Protein AF-A0A3D9YP55-F1 (afdb_monomer_lite)

InterPro domains:
  IPR003690 Transcription termination factor, mitochondrial/chloroplastic [PF02536] (53-186)
  IPR003690 Transcription termination factor, mitochondrial/chloroplastic [PTHR13068] (27-127)
  IPR003690 Transcription termination factor, mitochondrial/chloroplastic [SM00733] (72-102)
  IPR003690 Transcription termination factor, mitochondrial/chloroplastic [SM00733] (105-135)
  IPR003690 Transcription termination factor, mitochondrial/chloroplastic [SM00733] (138-168)
  IPR003690 Transcription termination factor, mitochondrial/chloroplastic [SM00733] (171-201)
  IPR038538 MTERF superfamily, mitochondrial/chloroplastic [G3DSA:1.25.70.10] (20-209)

Sequence (246 aa):
MSLVHVALPRAPSHRSIVFTADEAERRLSHLRALGFSREDADKVFEAIDLPTPEKIDARISDLRAAGFTDPVKMITSSPAILGYAIDNIRGKISDLRAAGFTDPVKMITSSPAILGLSIDNIRGKISDLRAAGFTDPVKMITSLPAILGYAIDNIRGKISDLRAAGFTDPVKMITSSPVILGYSRERLALCCRIVAGLEDRSDAQLARLTGLPRSLLEALAAQSPCCWRDVLALRKNLRTAQRIGL

Foldseek 3Di:
DDDPPPPQQDDAPDDDPDDDPVQLVVLLVLLVVVPADNVLSSQLVNVDVRDHSVLVVVLVVLLVVLPQPCVSLQCSVPVCSSVDDSVLVSVLQVLLVVLVQPGVNVQCSVPVCSSVDDSVLVSVLQVLLVVLVAPCVNVLCSVPVCSSVDDSVLVSVLQVLCVVLPADGVNVLCSVPVCSSVDDPVLLNLLSLLLSQEPAHDSVSSSVSSPDDPVLSVVSNVVSDHHVVVSVVSVVVVVVVVVVVD

pLDDT: mean 89.83, std 13.2, range [32.56, 98.62]

Organism: NCBI:txid569860

Radius of gyration: 23.93 Å; chains: 1; bounding box: 66×32×58 Å

Secondary structure (DSSP, 8-state):
-----PPPS---TT--S-S-HHHHHHHHHHHHHTT--HHHHHHHHHHS-PPPHHHHHHHHHHHHHTT-S-HHHHHHH-GGGGGS-HHHHHHHHHHHHHTT-S-HHHHHHH-GGGGGS-HHHHHHHHHHHHHTT-S-HHHHHHH-GGGGGS-HHHHHHHHHHHHHTT-S-HHHHHHH-GGGGGS-HHHHHHHHHHHHT-TT--HHHHHHHHTS-HHHHHHHHHH--SSHHHHHHHHHHHHHHHHTT-

Structure (mmCIF, N/CA/C/O backbone):
data_AF-A0A3D9YP55-F1
#
_entry.id   AF-A0A3D9YP55-F1
#
loop_
_atom_site.group_PDB
_atom_site.id
_atom_site.type_symbol
_atom_site.label_atom_id
_atom_site.label_alt_id
_atom_site.label_comp_id
_atom_site.label_asym_id
_atom_site.label_entity_id
_atom_site.label_seq_id
_atom_site.pdbx_PDB_ins_code
_atom_site.Cartn_x
_atom_site.Cartn_y
_atom_site.Cartn_z
_atom_site.occupancy
_atom_site.B_iso_or_equiv
_atom_site.auth_seq_id
_atom_site.auth_comp_id
_atom_site.auth_asym_id
_atom_site.auth_atom_id
_atom_site.pdbx_PDB_model_num
ATOM 1 N N . MET A 1 1 ? 45.670 13.665 -19.819 1.00 33.19 1 MET A N 1
ATOM 2 C CA . MET A 1 1 ? 44.246 13.911 -19.516 1.00 33.19 1 MET A CA 1
ATOM 3 C C . MET A 1 1 ? 43.866 13.021 -18.348 1.00 33.19 1 MET A C 1
ATOM 5 O O . MET A 1 1 ? 43.897 11.809 -18.510 1.00 33.19 1 MET A O 1
ATOM 9 N N . SER A 1 2 ? 43.649 13.595 -17.163 1.00 32.62 2 SER A N 1
ATOM 10 C CA . SER A 1 2 ? 43.367 12.819 -15.948 1.00 32.62 2 SER A CA 1
ATOM 11 C C . SER A 1 2 ? 41.997 12.158 -16.036 1.00 32.62 2 SER A C 1
ATOM 13 O O . SER A 1 2 ? 40.987 12.848 -16.152 1.00 32.62 2 SER A O 1
ATOM 15 N N . LEU A 1 3 ? 41.974 10.827 -15.954 1.00 32.56 3 LEU A N 1
ATOM 16 C CA . LEU A 1 3 ? 40.774 10.052 -15.658 1.00 32.56 3 LEU A CA 1
ATOM 17 C C . LEU A 1 3 ? 40.308 10.453 -14.257 1.00 32.56 3 LEU A C 1
ATOM 19 O O . LEU A 1 3 ? 40.927 10.095 -13.256 1.00 32.56 3 LEU A O 1
ATOM 23 N N . VAL A 1 4 ? 39.246 11.252 -14.182 1.00 35.03 4 VAL A N 1
ATOM 24 C CA . VAL A 1 4 ? 38.551 11.504 -12.921 1.00 35.03 4 VAL A CA 1
ATOM 25 C C . VAL A 1 4 ? 37.828 10.206 -12.577 1.00 35.03 4 VAL A C 1
ATOM 27 O O . VAL A 1 4 ? 36.731 9.956 -13.067 1.00 35.03 4 VAL A O 1
ATOM 30 N N . HIS A 1 5 ? 38.454 9.345 -11.772 1.00 42.09 5 HIS A N 1
ATOM 31 C CA . HIS A 1 5 ? 37.748 8.241 -11.129 1.00 42.09 5 HIS A CA 1
ATOM 32 C C . HIS A 1 5 ? 36.760 8.838 -10.125 1.00 42.09 5 HIS A C 1
ATOM 34 O O . HIS A 1 5 ? 37.079 9.075 -8.960 1.00 42.09 5 HIS A O 1
ATOM 40 N N . VAL A 1 6 ? 35.550 9.128 -10.599 1.00 47.25 6 VAL A N 1
ATOM 41 C CA . VAL A 1 6 ? 34.404 9.348 -9.726 1.00 47.25 6 VAL A CA 1
ATOM 42 C C . VAL A 1 6 ? 34.148 8.017 -9.030 1.00 47.25 6 VAL A C 1
ATOM 44 O O . VAL A 1 6 ? 33.923 6.996 -9.676 1.00 47.25 6 VAL A O 1
ATOM 47 N N . ALA A 1 7 ? 34.271 8.005 -7.704 1.00 52.91 7 ALA A N 1
ATOM 48 C CA . ALA A 1 7 ? 33.981 6.821 -6.914 1.00 52.91 7 ALA A CA 1
ATOM 49 C C . ALA A 1 7 ? 32.512 6.431 -7.133 1.00 52.91 7 ALA A C 1
ATOM 51 O O . ALA A 1 7 ? 31.613 7.214 -6.809 1.00 52.91 7 ALA A O 1
ATOM 52 N N . LEU A 1 8 ? 32.283 5.238 -7.693 1.00 58.91 8 LEU A N 1
ATOM 53 C CA . LEU A 1 8 ? 30.949 4.654 -7.799 1.00 58.91 8 LEU A CA 1
ATOM 54 C C . LEU A 1 8 ? 30.289 4.635 -6.407 1.00 58.91 8 LEU A C 1
ATOM 56 O O . LEU A 1 8 ? 30.988 4.391 -5.412 1.00 58.91 8 LEU A O 1
ATOM 60 N N . PRO A 1 9 ? 28.963 4.852 -6.313 1.00 59.34 9 PRO A N 1
ATOM 61 C CA . PRO A 1 9 ? 28.230 4.575 -5.084 1.00 59.34 9 PRO A CA 1
ATOM 62 C C . PRO A 1 9 ? 28.506 3.128 -4.645 1.00 59.34 9 PRO A C 1
ATOM 64 O O . PRO A 1 9 ? 28.868 2.270 -5.461 1.00 59.34 9 PRO A O 1
ATOM 67 N N . ARG A 1 10 ? 28.450 2.894 -3.328 1.00 57.59 10 ARG A N 1
ATOM 68 C CA . ARG A 1 10 ? 28.884 1.652 -2.662 1.00 57.59 10 ARG A CA 1
ATOM 69 C C . ARG A 1 10 ? 28.416 0.406 -3.428 1.00 57.59 10 ARG A C 1
ATOM 71 O O . ARG A 1 10 ? 27.347 0.401 -4.024 1.00 57.59 10 ARG A O 1
ATOM 78 N N . ALA A 1 11 ? 29.215 -0.664 -3.417 1.00 54.50 11 ALA A N 1
ATOM 79 C CA . ALA A 1 11 ? 28.873 -1.890 -4.140 1.00 54.50 11 ALA A CA 1
ATOM 80 C C . ALA A 1 11 ? 27.484 -2.429 -3.697 1.00 54.50 11 ALA A C 1
ATOM 82 O O . ALA A 1 11 ? 27.324 -2.723 -2.511 1.00 54.50 11 ALA A O 1
ATOM 83 N N . PRO A 1 12 ? 26.496 -2.557 -4.610 1.00 52.69 12 PRO A N 1
ATOM 84 C CA . PRO A 1 12 ? 25.163 -3.053 -4.286 1.00 52.69 12 PRO A CA 1
ATOM 85 C C . PRO A 1 12 ? 25.180 -4.499 -3.783 1.00 52.69 12 PRO A C 1
ATOM 87 O O . PRO A 1 12 ? 25.976 -5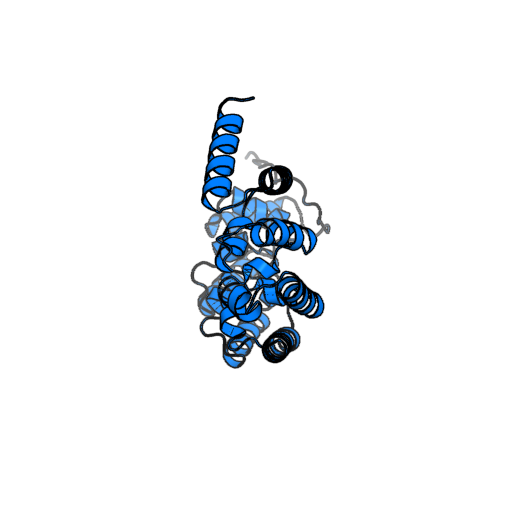.319 -4.244 1.00 52.69 12 PRO A O 1
ATOM 90 N N . SER A 1 13 ? 24.227 -4.837 -2.911 1.00 52.72 13 SER A N 1
ATOM 91 C CA . SER A 1 13 ? 24.020 -6.185 -2.357 1.00 52.72 13 SER A CA 1
ATOM 92 C C . SER A 1 13 ? 23.570 -7.234 -3.384 1.00 52.72 13 SER A C 1
ATOM 94 O O . SER A 1 13 ? 23.571 -8.422 -3.073 1.00 52.72 13 SER A O 1
ATOM 96 N N . HIS A 1 14 ? 23.179 -6.812 -4.591 1.00 56.12 14 HIS A N 1
ATOM 97 C CA . HIS A 1 14 ? 22.581 -7.663 -5.625 1.00 56.12 14 HIS A CA 1
ATOM 98 C C . HIS A 1 14 ? 23.467 -7.918 -6.849 1.00 56.12 14 HIS A C 1
ATOM 100 O O . HIS A 1 14 ? 22.986 -8.551 -7.784 1.00 56.12 14 HIS A O 1
ATOM 106 N N . ARG A 1 15 ? 24.728 -7.451 -6.874 1.00 55.28 15 ARG A N 1
ATOM 107 C CA . ARG A 1 15 ? 25.576 -7.533 -8.078 1.00 55.28 15 ARG A CA 1
ATOM 108 C C . ARG A 1 15 ? 25.700 -8.968 -8.593 1.00 55.28 15 ARG A C 1
ATOM 110 O O . ARG A 1 15 ? 26.516 -9.749 -8.105 1.00 55.28 15 ARG A O 1
ATOM 117 N N . SER A 1 16 ? 24.974 -9.254 -9.667 1.00 51.91 16 SER A N 1
ATOM 118 C CA . SER A 1 16 ? 25.467 -10.158 -10.688 1.00 51.91 16 SER A CA 1
ATOM 119 C C . SER A 1 16 ? 26.517 -9.378 -11.488 1.00 51.91 16 SER A C 1
ATOM 121 O O . SER A 1 16 ? 26.377 -8.183 -11.745 1.00 51.91 16 SER A O 1
ATOM 123 N N . ILE A 1 17 ? 27.639 -10.007 -11.803 1.00 50.25 17 ILE A N 1
ATOM 124 C CA . ILE A 1 17 ? 28.814 -9.377 -12.419 1.00 50.25 17 ILE A CA 1
ATOM 125 C C . ILE A 1 17 ? 28.498 -9.079 -13.901 1.00 50.25 17 ILE A C 1
ATOM 127 O O . ILE A 1 17 ? 28.899 -9.845 -14.769 1.00 50.25 17 ILE A O 1
ATOM 131 N N . VAL A 1 18 ? 27.714 -8.037 -14.218 1.00 57.28 18 VAL A N 1
ATOM 132 C CA . VAL A 1 18 ? 27.196 -7.857 -15.597 1.00 57.28 18 VAL A CA 1
ATOM 133 C C . VAL A 1 18 ? 27.935 -6.785 -16.415 1.00 57.28 18 VAL A C 1
ATOM 135 O O . VAL A 1 18 ? 27.931 -6.873 -17.640 1.00 57.28 18 VAL A O 1
ATOM 138 N N . PHE A 1 19 ? 28.609 -5.792 -15.816 1.00 66.50 19 PHE A N 1
ATOM 139 C CA . PHE A 1 19 ? 29.314 -4.751 -16.593 1.00 66.50 19 PHE A CA 1
ATOM 140 C C . PHE A 1 19 ? 30.451 -4.037 -15.836 1.00 66.50 19 PHE A C 1
ATOM 142 O O . PHE A 1 19 ? 30.564 -4.131 -14.614 1.00 66.50 19 PHE A O 1
ATOM 149 N N . THR A 1 20 ? 31.327 -3.352 -16.587 1.00 81.06 20 THR A N 1
ATOM 150 C CA . THR A 1 20 ? 32.526 -2.652 -16.087 1.00 81.06 20 THR A CA 1
ATOM 151 C C . THR A 1 20 ? 32.181 -1.389 -15.289 1.00 81.06 20 THR A C 1
ATOM 153 O O . THR A 1 20 ? 31.072 -0.862 -15.379 1.00 81.06 20 THR A O 1
ATOM 156 N N . ALA A 1 21 ? 33.147 -0.867 -14.522 1.00 80.62 21 ALA A N 1
ATOM 157 C CA . ALA A 1 21 ? 32.983 0.386 -13.779 1.00 80.62 21 ALA A CA 1
ATOM 158 C C . ALA A 1 21 ? 32.654 1.580 -14.697 1.00 80.62 21 ALA A C 1
ATOM 160 O O . ALA A 1 21 ? 31.812 2.403 -14.347 1.00 80.62 21 ALA A O 1
ATOM 161 N N . ASP A 1 22 ? 33.253 1.627 -15.889 1.00 84.12 22 ASP A N 1
ATOM 162 C CA . ASP A 1 22 ? 32.992 2.680 -16.876 1.00 84.12 22 ASP A CA 1
ATOM 163 C C . ASP A 1 22 ? 31.553 2.620 -17.410 1.00 84.12 22 ASP A C 1
ATOM 165 O O . ASP A 1 22 ? 30.886 3.647 -17.537 1.00 84.12 22 ASP A O 1
ATOM 169 N N . GLU A 1 23 ? 31.031 1.416 -17.668 1.00 85.50 23 GLU A N 1
ATOM 170 C CA . GLU A 1 23 ? 29.641 1.238 -18.106 1.00 85.50 23 GLU A CA 1
ATOM 171 C C . GLU A 1 23 ? 28.646 1.568 -16.982 1.00 85.50 23 GLU A C 1
ATOM 173 O O . GLU A 1 23 ? 27.573 2.122 -17.236 1.00 85.50 23 GLU A O 1
ATOM 178 N N . ALA A 1 24 ? 29.011 1.293 -15.726 1.00 85.19 24 ALA A N 1
ATOM 179 C CA . ALA A 1 24 ? 28.226 1.699 -14.567 1.00 85.19 24 ALA A CA 1
ATOM 180 C C . ALA A 1 24 ? 28.124 3.224 -14.454 1.00 85.19 24 ALA A C 1
ATOM 182 O O . ALA A 1 24 ? 27.019 3.756 -14.315 1.00 85.19 24 ALA A O 1
ATOM 183 N N . GLU A 1 25 ? 29.251 3.929 -14.577 1.00 87.56 25 GLU A N 1
ATOM 184 C CA . GLU A 1 25 ? 29.271 5.393 -14.530 1.00 87.56 25 GLU A CA 1
ATOM 185 C C . GLU A 1 25 ? 28.513 6.001 -15.714 1.00 87.56 25 GLU A C 1
ATOM 187 O O . GLU A 1 25 ? 27.777 6.973 -15.535 1.00 87.56 25 GLU A O 1
ATOM 192 N N . ARG A 1 26 ? 28.607 5.398 -16.908 1.00 91.31 26 ARG A N 1
ATOM 193 C CA . ARG A 1 26 ? 27.825 5.819 -18.077 1.00 91.31 26 ARG A CA 1
ATOM 194 C C . ARG A 1 26 ? 26.321 5.763 -17.799 1.00 91.31 26 ARG A C 1
ATOM 196 O O . ARG A 1 26 ? 25.620 6.736 -18.074 1.00 91.31 26 ARG A O 1
ATOM 203 N N . ARG A 1 27 ? 25.811 4.658 -17.241 1.00 92.56 27 ARG A N 1
ATOM 204 C CA . ARG A 1 27 ? 24.376 4.497 -16.921 1.00 92.56 27 ARG A CA 1
ATOM 205 C C . ARG A 1 27 ? 23.917 5.444 -15.810 1.00 92.56 27 ARG A C 1
ATOM 207 O O . ARG A 1 27 ? 22.850 6.041 -15.926 1.00 92.56 27 ARG A O 1
ATOM 214 N N . LEU A 1 28 ? 24.731 5.634 -14.772 1.00 91.94 28 LEU A N 1
ATOM 215 C CA . LEU A 1 28 ? 24.463 6.595 -13.694 1.00 91.94 28 LEU A CA 1
ATOM 216 C C . LEU A 1 28 ? 24.431 8.041 -14.201 1.00 91.94 28 LEU A C 1
ATOM 218 O O . LEU A 1 28 ? 23.514 8.798 -13.880 1.00 91.94 28 LEU A O 1
ATOM 222 N N . SER A 1 29 ? 25.411 8.421 -15.020 1.00 93.12 29 SER A N 1
ATOM 223 C CA . SER A 1 29 ? 25.469 9.739 -15.656 1.00 93.12 29 SER A CA 1
ATOM 224 C C . SER A 1 29 ? 24.263 9.982 -16.562 1.00 93.12 29 SER A C 1
ATOM 226 O O . SER A 1 29 ? 23.714 11.083 -16.567 1.00 93.12 29 SER A O 1
ATOM 228 N N . HIS A 1 30 ? 23.793 8.945 -17.260 1.00 96.38 30 HIS A N 1
ATOM 229 C CA . HIS A 1 30 ? 22.579 9.018 -18.070 1.00 96.38 30 HIS A CA 1
ATOM 230 C C . HIS A 1 30 ? 21.326 9.294 -17.232 1.00 96.38 30 HIS A C 1
ATOM 232 O O . HIS A 1 30 ? 20.558 10.195 -17.559 1.00 96.38 30 HIS A O 1
ATOM 238 N N . LEU A 1 31 ? 21.143 8.600 -16.100 1.00 95.88 31 LEU A N 1
ATOM 239 C CA . LEU A 1 31 ? 20.045 8.909 -15.173 1.00 95.88 31 LEU A CA 1
ATOM 240 C C . LEU A 1 31 ? 20.098 10.370 -14.706 1.00 95.88 31 LEU A C 1
ATOM 242 O O . LEU A 1 31 ? 19.084 11.063 -14.716 1.00 95.88 31 LEU A O 1
ATOM 246 N N . ARG A 1 32 ? 21.280 10.881 -14.354 1.00 95.62 32 ARG A N 1
ATOM 247 C CA . ARG A 1 32 ? 21.435 12.287 -13.945 1.00 95.62 32 ARG A CA 1
ATOM 248 C C . ARG A 1 32 ? 21.043 13.254 -15.070 1.00 95.62 32 ARG A C 1
ATOM 250 O O . ARG A 1 32 ? 20.342 14.229 -14.812 1.00 95.62 32 ARG A O 1
ATOM 257 N N . ALA A 1 33 ? 21.415 12.957 -16.317 1.00 96.44 33 ALA A N 1
ATOM 258 C CA . ALA A 1 33 ? 21.019 13.746 -17.488 1.00 96.44 33 ALA A CA 1
ATOM 259 C C . ALA A 1 33 ? 19.497 13.734 -17.739 1.00 96.44 33 ALA A C 1
ATOM 261 O O . ALA A 1 33 ? 18.944 14.714 -18.234 1.00 96.44 33 ALA A O 1
ATOM 262 N N . LEU A 1 34 ? 18.808 12.660 -17.343 1.00 95.62 34 LEU A N 1
ATOM 263 C CA . LEU A 1 34 ? 17.348 12.535 -17.401 1.00 95.62 34 LEU A CA 1
ATOM 264 C C . LEU A 1 34 ? 16.612 13.272 -16.267 1.00 95.62 34 LEU A C 1
ATOM 266 O O . LEU A 1 34 ? 15.380 13.257 -16.232 1.00 95.62 34 LEU A O 1
ATOM 270 N N . GLY A 1 35 ? 17.344 13.927 -15.358 1.00 94.88 35 GLY A N 1
ATOM 271 C CA . GLY A 1 35 ? 16.788 14.746 -14.280 1.00 94.88 35 GLY A CA 1
ATOM 272 C C . GLY A 1 35 ? 16.697 14.052 -12.921 1.00 94.88 35 GLY A C 1
ATOM 273 O O . GLY A 1 35 ? 16.095 14.606 -12.003 1.00 94.88 35 GLY A O 1
ATOM 274 N N . PHE A 1 36 ? 17.289 12.865 -12.758 1.00 96.06 36 PHE A N 1
ATOM 275 C CA . PHE A 1 36 ? 17.433 12.252 -11.437 1.00 96.06 36 PHE A CA 1
ATOM 276 C C . PHE A 1 36 ? 18.455 13.043 -10.614 1.00 96.06 36 PHE A C 1
ATOM 278 O O . PHE A 1 36 ? 19.541 13.373 -11.103 1.00 96.06 36 PHE A O 1
ATOM 285 N N . SER A 1 37 ? 18.145 13.315 -9.343 1.00 95.62 37 SER A N 1
ATOM 286 C CA . SER A 1 37 ? 19.160 13.827 -8.420 1.00 95.62 37 SER A CA 1
ATOM 287 C C . SER A 1 37 ? 20.279 12.792 -8.251 1.00 95.62 37 SER A C 1
ATOM 289 O O . SER A 1 37 ? 20.083 11.603 -8.511 1.00 95.62 37 SER A O 1
ATOM 291 N N . ARG A 1 38 ? 21.465 13.218 -7.798 1.00 91.56 38 ARG A N 1
ATOM 292 C CA . ARG A 1 38 ? 22.567 12.279 -7.533 1.00 91.56 38 ARG A CA 1
ATOM 293 C C . ARG A 1 38 ? 22.135 11.177 -6.563 1.00 91.56 38 ARG A C 1
ATOM 295 O O . ARG A 1 38 ? 22.370 10.011 -6.841 1.00 91.56 38 ARG A O 1
ATOM 302 N N . GLU A 1 39 ? 21.462 11.558 -5.480 1.00 93.44 39 GLU A N 1
ATOM 303 C CA . GLU A 1 39 ? 20.960 10.623 -4.473 1.00 93.44 39 GLU A CA 1
ATOM 304 C C . GLU A 1 39 ? 19.931 9.648 -5.062 1.00 93.44 39 GLU A C 1
ATOM 306 O O . GLU A 1 39 ? 19.983 8.455 -4.783 1.00 93.44 39 GLU A O 1
ATOM 311 N N . ASP A 1 40 ? 19.016 10.130 -5.903 1.00 94.94 40 ASP A N 1
ATOM 312 C CA . ASP A 1 40 ? 18.004 9.270 -6.517 1.00 94.94 40 ASP A CA 1
ATOM 313 C C . ASP A 1 40 ? 18.610 8.313 -7.544 1.00 94.94 40 ASP A C 1
ATOM 315 O O . ASP A 1 40 ? 18.263 7.136 -7.551 1.00 94.94 40 ASP A O 1
ATOM 319 N N . ALA A 1 41 ? 19.542 8.779 -8.378 1.00 94.25 41 ALA A N 1
ATOM 320 C CA . ALA A 1 41 ? 20.252 7.918 -9.321 1.00 94.25 41 ALA A CA 1
ATOM 321 C C . ALA A 1 41 ? 21.033 6.813 -8.590 1.00 94.25 41 ALA A C 1
ATOM 323 O O . ALA A 1 41 ? 20.963 5.651 -8.992 1.00 94.25 41 ALA A O 1
ATOM 324 N N . ASP A 1 42 ? 21.713 7.165 -7.494 1.00 91.06 42 ASP A N 1
ATOM 325 C CA . ASP A 1 42 ? 22.450 6.213 -6.664 1.00 91.06 42 ASP A CA 1
ATOM 326 C C . ASP A 1 42 ? 21.479 5.192 -6.023 1.00 91.06 42 ASP A C 1
ATOM 328 O O . ASP A 1 42 ? 21.724 3.990 -6.104 1.00 91.06 42 ASP A O 1
ATOM 332 N N . LYS A 1 43 ? 20.312 5.625 -5.511 1.00 92.00 43 LYS A N 1
ATOM 333 C CA . LYS A 1 43 ? 19.254 4.719 -5.006 1.00 92.00 43 LYS A CA 1
ATOM 334 C C . LYS A 1 43 ? 18.743 3.740 -6.067 1.00 92.00 43 LYS A C 1
ATOM 336 O O . LYS A 1 43 ? 18.567 2.560 -5.770 1.00 92.00 43 LYS A O 1
ATOM 341 N N . VAL A 1 44 ? 18.470 4.206 -7.292 1.00 93.38 44 VAL A N 1
ATOM 342 C CA . VAL A 1 44 ? 18.004 3.331 -8.388 1.00 93.38 44 VAL A CA 1
ATOM 343 C C . VAL A 1 44 ? 19.092 2.313 -8.741 1.00 93.38 44 VAL A C 1
ATOM 345 O O . VAL A 1 44 ? 18.790 1.131 -8.898 1.00 93.38 44 VAL A O 1
ATOM 348 N N . PHE A 1 45 ? 20.348 2.757 -8.828 1.00 90.00 45 PHE A N 1
ATOM 349 C CA . PHE A 1 45 ? 21.499 1.904 -9.129 1.00 90.00 45 PHE A CA 1
ATOM 350 C C . PHE A 1 45 ? 21.775 0.852 -8.050 1.00 90.00 45 PHE A C 1
ATOM 352 O O . PHE A 1 45 ? 22.160 -0.268 -8.369 1.00 90.00 45 PHE A O 1
ATOM 359 N N . GLU A 1 46 ? 21.571 1.183 -6.776 1.00 89.00 46 GLU A N 1
ATOM 360 C CA . GLU A 1 46 ? 21.720 0.222 -5.680 1.00 89.00 46 GLU A CA 1
ATOM 361 C C . GLU A 1 46 ? 20.594 -0.826 -5.659 1.00 89.00 46 GLU A C 1
ATOM 363 O O . GLU A 1 46 ? 20.805 -1.956 -5.212 1.00 89.00 46 GLU A O 1
ATOM 368 N N . ALA A 1 47 ? 19.404 -0.471 -6.150 1.00 90.06 47 ALA A N 1
ATOM 369 C CA . ALA A 1 47 ? 18.224 -1.328 -6.101 1.00 90.06 47 ALA A CA 1
ATOM 370 C C . ALA A 1 47 ? 18.154 -2.377 -7.223 1.00 90.06 47 ALA A C 1
ATOM 372 O O . ALA A 1 47 ? 17.549 -3.431 -7.019 1.00 90.06 47 ALA A O 1
ATOM 373 N N . ILE A 1 48 ? 18.705 -2.091 -8.408 1.00 88.88 48 ILE A N 1
ATOM 374 C CA . ILE A 1 48 ? 18.625 -2.976 -9.581 1.00 88.88 48 ILE A CA 1
ATOM 375 C C . ILE A 1 48 ? 19.896 -2.926 -10.433 1.00 88.88 48 ILE A C 1
ATOM 377 O O . ILE A 1 48 ? 20.604 -1.922 -10.467 1.00 88.88 48 ILE A O 1
ATOM 381 N N . ASP A 1 49 ? 20.109 -3.964 -11.243 1.00 88.19 49 ASP A N 1
ATOM 382 C CA . ASP A 1 49 ? 21.032 -3.877 -12.373 1.00 88.19 49 ASP A CA 1
ATOM 383 C C . ASP A 1 49 ? 20.443 -2.925 -13.427 1.00 88.19 49 ASP A C 1
ATOM 385 O O . ASP A 1 49 ? 19.497 -3.271 -14.142 1.00 88.19 49 ASP A O 1
ATOM 389 N N . LEU A 1 50 ? 20.973 -1.697 -13.501 1.00 89.19 50 LEU A N 1
ATOM 390 C CA . LEU A 1 50 ? 20.463 -0.678 -14.423 1.00 89.19 50 LEU A CA 1
ATOM 391 C C . LEU A 1 50 ? 20.470 -1.192 -15.868 1.00 89.19 50 LEU A C 1
ATOM 393 O O . LEU A 1 50 ? 21.509 -1.673 -16.314 1.00 89.19 50 LEU A O 1
ATOM 397 N N . PRO A 1 51 ? 19.381 -1.043 -16.640 1.00 90.69 51 PRO A N 1
ATOM 398 C CA . PRO A 1 51 ? 19.393 -1.304 -18.078 1.00 90.69 51 PRO A CA 1
ATOM 399 C C . PRO A 1 51 ? 20.304 -0.335 -18.847 1.00 90.69 51 PRO A C 1
ATOM 401 O O . PRO A 1 51 ? 20.810 0.641 -18.296 1.00 90.69 51 PRO A O 1
ATOM 404 N N . THR A 1 52 ? 20.497 -0.582 -20.145 1.00 91.81 52 THR A N 1
ATOM 405 C CA . THR A 1 52 ? 21.241 0.353 -21.006 1.00 91.81 52 THR A CA 1
ATOM 406 C C . THR A 1 52 ? 20.514 1.704 -21.115 1.00 91.81 52 THR A C 1
ATOM 408 O O . THR A 1 52 ? 19.284 1.733 -20.976 1.00 91.81 52 THR A O 1
ATOM 411 N N . PRO A 1 53 ? 21.230 2.810 -21.399 1.00 93.44 53 PRO A N 1
ATOM 412 C CA . PRO A 1 53 ? 20.627 4.131 -21.601 1.00 93.44 53 PRO A CA 1
ATOM 413 C C . PRO A 1 53 ? 19.428 4.122 -22.557 1.00 93.44 53 PRO A C 1
ATOM 415 O O . PRO A 1 53 ? 18.372 4.659 -22.238 1.00 93.44 53 PRO A O 1
ATOM 418 N N . GLU A 1 54 ? 19.534 3.394 -23.669 1.00 93.94 54 GLU A N 1
ATOM 419 C CA . GLU A 1 54 ? 18.494 3.317 -24.699 1.00 93.94 54 GLU A CA 1
ATOM 420 C C . GLU A 1 54 ? 17.218 2.647 -24.166 1.00 93.94 54 GLU A C 1
ATOM 422 O O . GLU A 1 54 ? 16.103 3.071 -24.473 1.00 93.94 54 GLU A O 1
ATOM 427 N N . LYS A 1 55 ? 17.361 1.615 -23.321 1.00 92.56 55 LYS A N 1
ATOM 428 C CA . LYS A 1 55 ? 16.220 0.956 -22.665 1.00 92.56 55 LYS A CA 1
ATOM 429 C C . LYS A 1 55 ? 15.572 1.857 -21.617 1.00 92.56 55 LYS A C 1
ATOM 431 O O . LYS A 1 55 ? 14.352 1.809 -21.459 1.00 92.56 55 LYS A O 1
ATOM 436 N N . ILE A 1 56 ? 16.367 2.656 -20.906 1.00 94.69 56 ILE A N 1
ATOM 437 C CA . ILE A 1 56 ? 15.866 3.632 -19.930 1.00 94.69 56 ILE A CA 1
ATOM 438 C C . ILE A 1 56 ? 15.065 4.723 -20.654 1.00 94.69 56 ILE A C 1
ATOM 440 O O . ILE A 1 56 ? 13.931 5.000 -20.261 1.00 94.69 56 ILE A O 1
ATOM 444 N N . ASP A 1 57 ? 15.598 5.277 -21.745 1.00 95.62 57 ASP A N 1
ATOM 445 C CA . ASP A 1 57 ? 14.931 6.311 -22.547 1.00 95.62 57 ASP A CA 1
ATOM 446 C C . ASP A 1 57 ? 13.613 5.811 -23.134 1.00 95.62 57 ASP A C 1
ATOM 448 O O . ASP A 1 57 ? 12.569 6.456 -22.979 1.00 95.62 57 ASP A O 1
ATOM 452 N N . ALA A 1 58 ? 13.644 4.621 -23.744 1.00 94.25 58 ALA A N 1
ATOM 453 C CA . ALA A 1 58 ? 12.453 3.969 -24.270 1.00 94.25 58 ALA A CA 1
ATOM 454 C C . ALA A 1 58 ? 11.398 3.795 -23.171 1.00 94.25 58 ALA A C 1
ATOM 456 O O . ALA A 1 58 ? 10.244 4.175 -23.358 1.00 94.25 58 ALA A O 1
ATOM 457 N N . ARG A 1 59 ? 11.803 3.314 -21.986 1.00 94.25 59 ARG A N 1
ATOM 458 C CA . ARG A 1 59 ? 10.897 3.118 -20.850 1.00 94.25 59 ARG A CA 1
ATOM 459 C C . ARG A 1 59 ? 10.268 4.419 -20.370 1.00 94.25 59 ARG A C 1
ATOM 461 O O . ARG A 1 59 ? 9.070 4.444 -20.103 1.00 94.25 59 ARG A O 1
ATOM 468 N N . ILE A 1 60 ? 11.050 5.486 -20.233 1.00 95.44 60 ILE A N 1
ATOM 469 C CA . ILE A 1 60 ? 10.535 6.788 -19.802 1.00 95.44 60 ILE A CA 1
ATOM 470 C C . ILE A 1 60 ? 9.525 7.318 -20.822 1.00 95.44 60 ILE A C 1
ATOM 472 O O . ILE A 1 60 ? 8.450 7.770 -20.428 1.00 95.44 60 ILE A O 1
ATOM 476 N N . SER A 1 61 ? 9.841 7.236 -22.116 1.00 95.81 61 SER A N 1
ATOM 477 C CA . SER A 1 61 ? 8.927 7.633 -23.192 1.00 95.81 61 SER A CA 1
ATOM 478 C C . SER A 1 61 ? 7.624 6.829 -23.149 1.00 95.81 61 SER A C 1
ATOM 480 O O . SER A 1 61 ? 6.529 7.394 -23.133 1.00 95.81 61 SER A O 1
ATOM 482 N N . ASP A 1 62 ? 7.737 5.510 -23.012 1.00 95.69 62 ASP A N 1
ATOM 483 C CA . ASP A 1 62 ? 6.610 4.591 -22.912 1.00 95.69 62 ASP A CA 1
ATOM 484 C C . ASP A 1 62 ? 5.713 4.867 -21.699 1.00 95.69 62 ASP A C 1
ATOM 486 O O . ASP A 1 62 ? 4.485 4.829 -21.814 1.00 95.69 62 ASP A O 1
ATOM 490 N N . LEU A 1 63 ? 6.305 5.161 -20.537 1.00 95.31 63 LEU A N 1
ATOM 491 C CA . LEU A 1 63 ? 5.567 5.532 -19.329 1.00 95.31 63 LEU A CA 1
ATOM 492 C C . LEU A 1 63 ? 4.818 6.857 -19.532 1.00 95.31 63 LEU A C 1
ATOM 494 O O . LEU A 1 63 ? 3.638 6.943 -19.189 1.00 95.31 63 LEU A O 1
ATOM 498 N N . ARG A 1 64 ? 5.441 7.865 -20.159 1.00 95.75 64 ARG A N 1
ATOM 499 C CA . ARG A 1 64 ? 4.742 9.116 -20.513 1.00 95.75 64 ARG A CA 1
ATOM 500 C C . ARG A 1 64 ? 3.566 8.847 -21.445 1.00 95.75 64 ARG A C 1
ATOM 502 O O . ARG A 1 64 ? 2.464 9.318 -21.182 1.00 95.75 64 ARG A O 1
ATOM 509 N N . ALA A 1 65 ? 3.769 8.035 -22.482 1.00 96.12 65 ALA A N 1
ATOM 510 C CA . ALA A 1 65 ? 2.716 7.652 -23.421 1.00 96.12 65 ALA A CA 1
ATOM 511 C C . ALA A 1 65 ? 1.580 6.854 -22.752 1.00 96.12 65 ALA A C 1
ATOM 513 O O . ALA A 1 65 ? 0.425 6.960 -23.156 1.00 96.12 65 ALA A O 1
ATOM 514 N N . ALA A 1 66 ? 1.882 6.083 -21.704 1.00 94.31 66 ALA A N 1
ATOM 515 C CA . ALA A 1 66 ? 0.885 5.386 -20.891 1.00 94.31 66 ALA A CA 1
ATOM 516 C C . ALA A 1 66 ? 0.146 6.307 -19.893 1.00 94.31 66 ALA A C 1
ATOM 518 O O . ALA A 1 66 ? -0.767 5.846 -19.203 1.00 94.31 66 ALA A O 1
ATOM 519 N N . GLY A 1 67 ? 0.508 7.593 -19.828 1.00 94.50 67 GLY A N 1
ATOM 520 C CA . GLY A 1 67 ? -0.147 8.618 -19.015 1.00 94.50 67 GLY A CA 1
ATOM 521 C C . GLY A 1 67 ? 0.529 8.917 -17.675 1.00 94.50 67 GLY A C 1
ATOM 522 O O . GLY A 1 67 ? -0.015 9.698 -16.895 1.00 94.50 67 GLY A O 1
ATOM 523 N N . PHE A 1 68 ? 1.696 8.332 -17.379 1.00 94.75 68 PHE A N 1
ATOM 524 C CA . PHE A 1 68 ? 2.447 8.667 -16.167 1.00 94.75 68 PHE A CA 1
ATOM 525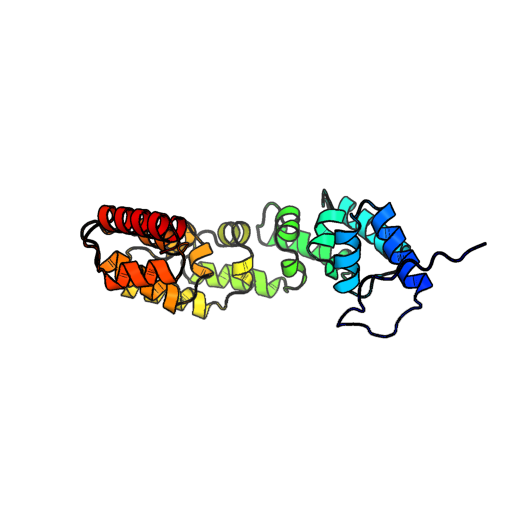 C C . PHE A 1 68 ? 3.085 10.054 -16.308 1.00 94.75 68 PHE A C 1
ATOM 527 O O . PHE A 1 68 ? 3.902 10.289 -17.198 1.00 94.75 68 PHE A O 1
ATOM 534 N N . THR A 1 69 ? 2.719 10.976 -15.416 1.00 93.50 69 THR A N 1
ATOM 535 C CA . THR A 1 69 ? 3.138 12.386 -15.485 1.00 93.50 69 THR A CA 1
ATOM 536 C C . THR A 1 69 ? 4.602 12.599 -15.115 1.00 93.50 69 THR A C 1
ATOM 538 O O . THR A 1 69 ? 5.267 13.438 -15.715 1.00 93.50 69 THR A O 1
ATOM 541 N N . ASP A 1 70 ? 5.117 11.822 -14.160 1.00 92.50 70 ASP A N 1
ATOM 542 C CA . ASP A 1 70 ? 6.496 11.918 -13.675 1.00 92.50 70 ASP A CA 1
ATOM 543 C C . ASP A 1 70 ? 7.155 10.527 -13.586 1.00 92.50 70 ASP A C 1
ATOM 545 O O . ASP A 1 70 ? 7.226 9.918 -12.510 1.00 92.50 70 ASP A O 1
ATOM 549 N N . PRO A 1 71 ? 7.626 9.981 -14.725 1.00 93.25 71 PRO A N 1
ATOM 550 C CA . PRO A 1 71 ? 8.327 8.703 -14.746 1.00 93.25 71 PRO A CA 1
ATOM 551 C C . PRO A 1 71 ? 9.620 8.701 -13.928 1.00 93.25 71 PRO A C 1
ATOM 553 O O . PRO A 1 71 ? 9.991 7.649 -13.420 1.00 93.25 71 PRO A O 1
ATOM 556 N N . VAL A 1 72 ? 10.296 9.847 -13.778 1.00 92.81 72 VAL A N 1
ATOM 557 C CA . VAL A 1 72 ? 11.545 9.951 -13.004 1.00 92.81 72 VAL A CA 1
ATOM 558 C C . VAL A 1 72 ? 11.256 9.633 -11.543 1.00 92.81 72 VAL A C 1
ATOM 560 O O . VAL A 1 72 ? 11.799 8.674 -10.998 1.00 92.81 72 VAL A O 1
ATOM 563 N N . LYS A 1 73 ? 10.301 10.343 -10.934 1.00 90.62 73 LYS A N 1
ATOM 564 C CA . LYS A 1 73 ? 9.864 10.074 -9.558 1.00 90.62 73 LYS A CA 1
ATOM 565 C C . LYS A 1 73 ? 9.328 8.652 -9.379 1.00 90.62 73 LYS A C 1
ATOM 567 O O . LYS A 1 73 ? 9.530 8.025 -8.334 1.00 90.62 73 LYS A O 1
ATOM 572 N N . MET A 1 74 ? 8.643 8.129 -10.393 1.00 90.75 74 MET A N 1
ATOM 573 C CA . MET A 1 74 ? 8.140 6.759 -10.377 1.00 90.75 74 MET A CA 1
ATOM 574 C C . MET A 1 74 ? 9.272 5.726 -10.344 1.00 90.75 74 MET A C 1
ATOM 576 O O . MET A 1 74 ? 9.238 4.813 -9.525 1.00 90.75 74 MET A O 1
ATOM 580 N N . ILE A 1 75 ? 10.294 5.889 -11.184 1.00 93.94 75 ILE A N 1
ATOM 581 C CA . ILE A 1 75 ? 11.466 5.009 -11.215 1.00 93.94 75 ILE A CA 1
ATOM 582 C C . ILE A 1 75 ? 12.254 5.128 -9.907 1.00 93.94 75 ILE A C 1
ATOM 584 O O . ILE A 1 75 ? 12.644 4.108 -9.355 1.00 93.94 75 ILE A O 1
ATOM 588 N N . THR A 1 76 ? 12.420 6.333 -9.355 1.00 92.88 76 THR A N 1
ATOM 589 C CA . THR A 1 76 ? 13.079 6.529 -8.052 1.00 92.88 76 THR A CA 1
ATOM 590 C C . THR A 1 76 ? 12.382 5.756 -6.930 1.00 92.88 76 THR A C 1
ATOM 592 O O . THR A 1 76 ? 13.036 5.133 -6.098 1.00 92.88 76 THR A O 1
ATOM 595 N N . SER A 1 77 ? 11.047 5.780 -6.897 1.00 89.88 77 SER A N 1
ATOM 596 C CA . SER A 1 77 ? 10.263 5.090 -5.860 1.00 89.88 77 SER A CA 1
ATOM 597 C C . SER A 1 77 ? 10.071 3.593 -6.124 1.00 89.88 77 SER A C 1
ATOM 599 O O . SER A 1 77 ? 9.814 2.836 -5.188 1.00 89.88 77 SER A O 1
ATOM 601 N N . SER A 1 78 ? 10.207 3.144 -7.375 1.00 92.12 78 SER A N 1
ATOM 602 C CA . SER A 1 78 ? 10.165 1.728 -7.738 1.00 92.12 78 SER A CA 1
ATOM 603 C C . SER A 1 78 ? 11.074 1.414 -8.934 1.00 92.12 78 SER A C 1
ATOM 605 O O . SER A 1 78 ? 10.595 1.267 -10.061 1.00 92.12 78 SER A O 1
ATOM 607 N N . PRO A 1 79 ? 12.388 1.240 -8.693 1.00 93.56 79 PRO A N 1
ATOM 608 C CA . PRO A 1 79 ? 13.379 0.990 -9.745 1.00 93.56 79 PRO A CA 1
ATOM 609 C C . PRO A 1 79 ? 13.047 -0.213 -10.631 1.00 93.56 79 PRO A C 1
ATOM 611 O O . PRO A 1 79 ? 13.236 -0.170 -11.847 1.00 93.56 79 PRO A O 1
ATOM 614 N N . ALA A 1 80 ? 12.451 -1.256 -10.042 1.00 91.00 80 ALA A N 1
ATOM 615 C CA . ALA A 1 80 ? 12.021 -2.467 -10.738 1.00 91.00 80 ALA A CA 1
ATOM 616 C C . ALA A 1 80 ? 11.091 -2.201 -11.937 1.00 91.00 80 ALA A C 1
ATOM 618 O O . ALA A 1 80 ? 11.024 -3.039 -12.836 1.00 91.00 80 ALA A O 1
ATOM 619 N N . ILE A 1 81 ? 10.411 -1.044 -12.002 1.00 92.06 81 ILE A N 1
ATOM 620 C CA . ILE A 1 81 ? 9.578 -0.667 -13.153 1.00 92.06 81 ILE A CA 1
ATOM 621 C C . ILE A 1 81 ? 10.357 -0.664 -14.479 1.00 92.06 81 ILE A C 1
ATOM 623 O O . ILE A 1 81 ? 9.785 -0.950 -15.531 1.00 92.06 81 ILE A O 1
ATOM 627 N N . LEU A 1 82 ? 11.671 -0.409 -14.427 1.00 92.12 82 LEU A N 1
ATOM 628 C CA . LEU A 1 82 ? 12.558 -0.445 -15.590 1.00 92.12 82 LEU A CA 1
ATOM 629 C C . LEU A 1 82 ? 12.704 -1.852 -16.198 1.00 92.12 82 LEU A C 1
ATOM 631 O O . LEU A 1 82 ? 13.029 -1.969 -17.380 1.00 92.12 82 LEU A O 1
ATOM 635 N N . GLY A 1 83 ? 12.440 -2.906 -15.421 1.00 89.06 83 GLY A N 1
ATOM 636 C CA . GLY A 1 83 ? 12.519 -4.301 -15.859 1.00 89.06 83 GLY A CA 1
ATOM 637 C C . GLY A 1 83 ? 11.224 -4.875 -16.450 1.00 89.06 83 GLY A C 1
ATOM 638 O O . GLY A 1 83 ? 11.263 -5.941 -17.059 1.00 89.06 83 GLY A O 1
ATOM 639 N N . TYR A 1 84 ? 10.075 -4.205 -16.305 1.00 88.94 84 TYR A N 1
ATOM 640 C CA . TYR A 1 84 ? 8.804 -4.713 -16.841 1.00 88.94 84 TYR A CA 1
ATOM 641 C C . TYR A 1 84 ? 8.681 -4.452 -18.341 1.00 88.94 84 TYR A C 1
ATOM 643 O O . TYR A 1 84 ? 9.045 -3.384 -18.818 1.00 88.94 84 TYR A O 1
ATOM 651 N N . ALA A 1 85 ? 8.069 -5.368 -19.096 1.00 90.38 85 ALA A N 1
ATOM 652 C CA . ALA A 1 85 ? 7.639 -5.081 -20.466 1.00 90.38 85 ALA A CA 1
ATOM 653 C C . ALA A 1 85 ? 6.548 -3.991 -20.480 1.00 90.38 85 ALA A C 1
ATOM 655 O O . ALA A 1 85 ? 5.700 -3.943 -19.589 1.00 90.38 85 ALA A O 1
ATOM 656 N N . ILE A 1 86 ? 6.551 -3.096 -21.479 1.00 92.56 86 ILE A N 1
ATOM 657 C CA . ILE A 1 86 ? 5.545 -2.016 -21.542 1.00 92.56 86 ILE A CA 1
ATOM 658 C C . ILE A 1 86 ? 4.135 -2.559 -21.752 1.00 92.56 86 ILE A C 1
ATOM 660 O O . ILE A 1 86 ? 3.196 -2.069 -21.126 1.00 92.56 86 ILE A O 1
ATOM 664 N N . ASP A 1 87 ? 3.998 -3.625 -22.532 1.00 94.06 87 ASP A N 1
ATOM 665 C CA . ASP A 1 87 ? 2.704 -4.261 -22.764 1.00 94.06 87 ASP A CA 1
ATOM 666 C C . ASP A 1 87 ? 2.119 -4.842 -21.474 1.00 94.06 87 ASP A C 1
ATOM 668 O O . ASP A 1 87 ? 0.913 -4.752 -21.263 1.00 94.06 87 ASP A O 1
ATOM 672 N N . ASN A 1 88 ? 2.958 -5.299 -20.536 1.00 92.50 88 ASN A N 1
ATOM 673 C CA . ASN A 1 88 ? 2.494 -5.727 -19.213 1.00 92.50 88 ASN A CA 1
ATOM 674 C C . ASN A 1 88 ? 1.917 -4.552 -18.410 1.00 92.50 88 ASN A C 1
ATOM 676 O O . ASN A 1 88 ? 0.883 -4.697 -17.761 1.00 92.50 88 ASN A O 1
ATOM 680 N N . ILE A 1 89 ? 2.555 -3.378 -18.461 1.00 95.06 89 ILE A N 1
ATOM 681 C CA . ILE A 1 89 ? 2.074 -2.172 -17.768 1.00 95.06 89 ILE A CA 1
ATOM 682 C C . ILE A 1 89 ? 0.762 -1.686 -18.401 1.00 95.06 89 ILE A C 1
ATOM 684 O O . ILE A 1 89 ? -0.211 -1.439 -17.687 1.00 95.06 89 ILE A O 1
ATOM 688 N N . ARG A 1 90 ? 0.704 -1.587 -19.736 1.00 96.44 90 ARG A N 1
ATOM 689 C CA . ARG A 1 90 ? -0.503 -1.174 -20.478 1.00 96.44 90 ARG A CA 1
ATOM 690 C C . ARG A 1 90 ? -1.656 -2.154 -20.261 1.00 96.44 90 ARG A C 1
ATOM 692 O O . ARG A 1 90 ? -2.771 -1.727 -19.959 1.00 96.44 90 ARG A O 1
ATOM 699 N N . GLY A 1 91 ? -1.370 -3.452 -20.334 1.00 96.88 91 GLY A N 1
ATOM 700 C CA . GLY A 1 91 ? -2.313 -4.523 -20.028 1.00 96.88 91 GLY A CA 1
ATOM 701 C C . GLY A 1 91 ? -2.853 -4.400 -18.607 1.00 96.88 91 GLY A C 1
ATOM 702 O O . GLY A 1 91 ? -4.066 -4.359 -18.421 1.00 96.88 91 GLY A O 1
ATOM 703 N N . LYS A 1 92 ? -1.977 -4.197 -17.610 1.00 97.00 92 LYS A N 1
ATOM 704 C CA . LYS A 1 92 ? -2.395 -3.990 -16.215 1.00 97.00 92 LYS A CA 1
ATOM 705 C C . LYS A 1 92 ? -3.310 -2.778 -16.049 1.00 97.00 92 LYS A C 1
ATOM 707 O O . LYS A 1 92 ? -4.295 -2.863 -15.322 1.00 97.00 92 LYS A O 1
ATOM 712 N N . ILE A 1 93 ? -3.011 -1.661 -16.713 1.00 97.81 93 ILE A N 1
ATOM 713 C CA . ILE A 1 93 ? -3.869 -0.468 -16.690 1.00 97.81 93 ILE A CA 1
ATOM 714 C C . ILE A 1 93 ? -5.258 -0.804 -17.247 1.00 97.81 93 ILE A C 1
ATOM 716 O O . ILE A 1 93 ? -6.258 -0.470 -16.614 1.00 97.81 93 ILE A O 1
ATOM 720 N N . SER A 1 94 ? -5.327 -1.479 -18.397 1.00 98.00 94 SER A N 1
ATOM 721 C CA . SER A 1 94 ? -6.595 -1.888 -19.015 1.00 98.00 94 SER A CA 1
ATOM 722 C C . SER A 1 94 ? -7.395 -2.831 -18.113 1.00 98.00 94 SER A C 1
ATOM 724 O O . SER A 1 94 ? -8.576 -2.602 -17.854 1.00 98.00 94 SER A O 1
ATOM 726 N N . ASP A 1 95 ? -6.731 -3.840 -17.558 1.00 98.25 95 ASP A N 1
ATOM 727 C CA . ASP A 1 95 ? -7.313 -4.806 -16.631 1.00 98.25 95 ASP A CA 1
ATOM 728 C C . ASP A 1 95 ? -7.891 -4.147 -15.375 1.00 98.25 95 ASP A C 1
ATOM 730 O O . ASP A 1 95 ? -8.991 -4.488 -14.935 1.00 98.25 95 ASP A O 1
ATOM 734 N N . LEU A 1 96 ? -7.166 -3.185 -14.796 1.00 98.25 96 LEU A N 1
ATOM 735 C CA . LEU A 1 96 ? -7.627 -2.426 -13.637 1.00 98.25 96 LEU A CA 1
ATOM 736 C C . LEU A 1 96 ? -8.839 -1.554 -13.991 1.00 98.25 96 LEU A C 1
ATOM 738 O O . LEU A 1 96 ? -9.801 -1.528 -13.223 1.00 98.25 96 LEU A O 1
ATOM 742 N N . ARG A 1 97 ? -8.855 -0.902 -15.164 1.00 98.06 97 ARG A N 1
ATOM 743 C CA . ARG A 1 97 ? -10.056 -0.182 -15.632 1.00 98.06 97 ARG A CA 1
ATOM 744 C C . ARG A 1 97 ? -11.250 -1.126 -15.747 1.00 98.06 97 ARG A C 1
ATOM 746 O O . ARG A 1 97 ? -12.317 -0.820 -15.225 1.00 98.06 97 ARG A O 1
ATOM 753 N N . ALA A 1 98 ? -11.057 -2.297 -16.354 1.00 98.19 98 ALA A N 1
ATOM 754 C CA . ALA A 1 98 ? -12.100 -3.312 -16.491 1.00 98.19 98 ALA A CA 1
ATOM 755 C C . ALA A 1 98 ? -12.577 -3.867 -15.135 1.00 98.19 98 ALA A C 1
ATOM 757 O O . ALA A 1 98 ? -13.737 -4.242 -14.991 1.00 98.19 98 ALA A O 1
ATOM 758 N N . ALA A 1 99 ? -11.709 -3.889 -14.120 1.00 97.44 99 ALA A N 1
ATOM 759 C CA . ALA A 1 99 ? -12.068 -4.245 -12.747 1.00 97.44 99 ALA A CA 1
ATOM 760 C C . ALA A 1 99 ? -12.793 -3.116 -11.977 1.00 97.44 99 ALA A C 1
ATOM 762 O O . ALA A 1 99 ? -13.178 -3.320 -10.825 1.00 97.44 99 ALA A O 1
ATOM 763 N N . GLY A 1 100 ? -13.002 -1.951 -12.601 1.00 97.31 100 GLY A N 1
ATOM 764 C CA . GLY A 1 100 ? -13.762 -0.825 -12.054 1.00 97.31 100 GLY A CA 1
ATOM 765 C C . GLY A 1 100 ? -12.915 0.290 -11.438 1.00 97.31 100 GLY A C 1
ATOM 766 O O . GLY A 1 100 ? -13.476 1.239 -10.894 1.00 97.31 100 GLY A O 1
ATOM 767 N N . PHE A 1 101 ? -11.582 0.218 -11.510 1.00 97.88 101 PHE A N 1
ATOM 768 C CA . PHE A 1 101 ? -10.716 1.282 -11.000 1.00 97.88 101 PHE A CA 1
ATOM 769 C C . PHE A 1 101 ? -10.707 2.485 -11.953 1.00 97.88 101 PHE A C 1
ATOM 771 O O . PHE A 1 101 ? -10.329 2.366 -13.118 1.00 97.88 101 PHE A O 1
ATOM 778 N N . THR A 1 102 ? -11.087 3.659 -11.444 1.00 96.31 102 THR A N 1
ATOM 779 C CA . THR A 1 102 ? -11.234 4.885 -12.249 1.00 96.31 102 THR A CA 1
ATOM 780 C C . THR A 1 102 ? -9.903 5.421 -12.779 1.00 96.31 102 THR A C 1
ATOM 782 O O . THR A 1 102 ? -9.824 5.819 -13.938 1.00 96.31 102 THR A O 1
ATOM 785 N N . ASP A 1 103 ? -8.851 5.413 -11.955 1.00 95.38 103 ASP A N 1
ATOM 786 C CA . ASP A 1 103 ? -7.532 5.949 -12.319 1.00 95.38 103 ASP A CA 1
ATOM 787 C C . ASP A 1 103 ? -6.398 4.966 -11.971 1.00 95.38 103 ASP A C 1
ATOM 789 O O . ASP A 1 103 ? -5.697 5.121 -10.962 1.00 95.38 103 ASP A O 1
ATOM 793 N N . PRO A 1 104 ? -6.201 3.919 -12.795 1.00 95.88 104 PRO A N 1
ATOM 794 C CA . PRO A 1 104 ? -5.148 2.940 -12.554 1.00 95.88 104 PRO A CA 1
ATOM 795 C C . PRO A 1 104 ? -3.738 3.514 -12.643 1.00 95.88 104 PRO A C 1
ATOM 797 O O . PRO A 1 104 ? -2.841 3.011 -11.974 1.00 95.88 104 PRO A O 1
ATOM 800 N N . VAL A 1 105 ? -3.528 4.567 -13.438 1.00 94.69 105 VAL A N 1
ATOM 801 C CA . VAL A 1 105 ? -2.215 5.213 -13.578 1.00 94.69 105 VAL A CA 1
ATOM 802 C C . VAL A 1 105 ? -1.811 5.827 -12.243 1.00 94.69 105 VAL A C 1
ATOM 804 O O . VAL A 1 105 ? -0.730 5.535 -11.727 1.00 94.69 105 VAL A O 1
ATOM 807 N N . LYS A 1 106 ? -2.702 6.602 -11.616 1.00 92.00 106 LYS A N 1
ATOM 808 C CA . LYS A 1 106 ? -2.470 7.157 -10.278 1.00 92.00 106 LYS A CA 1
ATOM 809 C C . LYS A 1 106 ? -2.302 6.072 -9.219 1.00 92.00 106 LYS A C 1
ATOM 811 O O . LYS A 1 106 ? -1.410 6.184 -8.378 1.00 92.00 106 LYS A O 1
ATOM 816 N N . MET A 1 107 ? -3.102 5.006 -9.275 1.00 93.00 107 MET A N 1
ATOM 817 C CA . MET A 1 107 ? -2.956 3.876 -8.354 1.00 93.00 107 MET A CA 1
ATOM 818 C C . MET A 1 107 ? -1.580 3.219 -8.461 1.00 93.00 107 MET A C 1
ATOM 820 O O . MET A 1 107 ? -0.897 3.093 -7.446 1.00 93.00 107 MET A O 1
ATOM 824 N N . ILE A 1 108 ? -1.141 2.862 -9.671 1.00 93.25 108 ILE A N 1
ATOM 825 C CA . ILE A 1 108 ? 0.176 2.256 -9.900 1.00 93.25 108 ILE A CA 1
ATOM 826 C C . ILE A 1 108 ? 1.283 3.235 -9.494 1.00 93.25 108 ILE A C 1
ATOM 828 O O . ILE A 1 108 ? 2.256 2.819 -8.883 1.00 93.25 108 ILE A O 1
ATOM 832 N N . THR A 1 109 ? 1.119 4.537 -9.744 1.00 90.38 109 THR A N 1
ATOM 833 C CA . THR A 1 109 ? 2.086 5.565 -9.314 1.00 90.38 109 THR A CA 1
ATOM 834 C C . THR A 1 109 ? 2.248 5.579 -7.792 1.00 90.38 109 THR A C 1
ATOM 836 O O . THR A 1 109 ? 3.361 5.641 -7.283 1.00 90.38 109 THR A O 1
ATOM 839 N N . SER A 1 110 ? 1.141 5.487 -7.049 1.00 88.31 110 SER A N 1
ATOM 840 C CA . SER A 1 110 ? 1.156 5.457 -5.581 1.00 88.31 110 SER A CA 1
ATOM 841 C C . SER A 1 110 ? 1.546 4.099 -4.986 1.00 88.31 110 SER A C 1
ATOM 843 O O . SER A 1 110 ? 1.887 4.011 -3.808 1.00 88.31 110 SER A O 1
ATOM 845 N N . SER A 1 111 ? 1.452 3.019 -5.763 1.00 90.88 111 SER A N 1
ATOM 846 C CA . SER A 1 111 ? 1.723 1.649 -5.319 1.00 90.88 111 SER A CA 1
ATOM 847 C C . SER A 1 111 ? 2.186 0.767 -6.489 1.00 90.88 111 SER A C 1
ATOM 849 O O . SER A 1 111 ? 1.428 -0.084 -6.965 1.00 90.88 111 SER A O 1
ATOM 851 N N . PRO A 1 112 ? 3.446 0.914 -6.943 1.00 89.69 112 PRO A N 1
ATOM 852 C CA . PRO A 1 112 ? 3.954 0.204 -8.123 1.00 89.69 112 PRO A CA 1
ATOM 853 C C . PRO A 1 112 ? 3.950 -1.323 -7.989 1.00 89.69 112 PRO A C 1
ATOM 855 O O . PRO A 1 112 ? 3.855 -2.032 -8.989 1.00 89.69 112 PRO A O 1
ATOM 858 N N . ALA A 1 113 ? 3.968 -1.841 -6.755 1.00 89.50 113 ALA A N 1
ATOM 859 C CA . ALA A 1 113 ? 3.882 -3.272 -6.458 1.00 89.50 113 ALA A CA 1
ATOM 860 C C . ALA A 1 113 ? 2.639 -3.961 -7.061 1.00 89.50 113 ALA A C 1
ATOM 862 O O . ALA A 1 113 ? 2.662 -5.171 -7.279 1.00 89.50 113 ALA A O 1
ATOM 863 N N . ILE A 1 114 ? 1.579 -3.210 -7.395 1.00 93.56 114 ILE A N 1
ATOM 864 C CA . ILE A 1 114 ? 0.393 -3.734 -8.095 1.00 93.56 114 ILE A CA 1
ATOM 865 C C . ILE A 1 114 ? 0.766 -4.382 -9.440 1.00 93.56 114 ILE A C 1
ATOM 867 O O . ILE A 1 114 ? 0.115 -5.341 -9.852 1.00 93.56 114 ILE A O 1
ATOM 871 N N . LEU A 1 115 ? 1.818 -3.901 -10.115 1.00 93.06 115 LEU A N 1
ATOM 872 C CA . LEU A 1 115 ? 2.282 -4.460 -11.391 1.00 93.06 115 LEU A CA 1
ATOM 873 C C . LEU A 1 115 ? 2.721 -5.927 -11.272 1.00 93.06 115 LEU A C 1
ATOM 875 O O . LEU A 1 115 ? 2.598 -6.671 -12.242 1.00 93.06 115 LEU A O 1
ATOM 879 N N . GLY A 1 116 ? 3.178 -6.349 -10.089 1.00 91.81 116 GLY A N 1
ATOM 880 C CA . GLY A 1 116 ? 3.577 -7.731 -9.814 1.00 91.81 116 GLY A CA 1
ATOM 881 C C . GLY A 1 116 ? 2.415 -8.671 -9.475 1.00 91.81 116 GLY A C 1
ATOM 882 O O . GLY A 1 116 ? 2.622 -9.876 -9.363 1.00 91.81 116 GLY A O 1
ATOM 883 N N . LEU A 1 117 ? 1.191 -8.160 -9.300 1.00 94.56 117 LEU A N 1
ATOM 884 C CA . LEU A 1 117 ? 0.022 -8.976 -8.969 1.00 94.56 117 LEU A CA 1
ATOM 885 C C . LEU A 1 117 ? -0.698 -9.449 -10.237 1.00 94.56 117 LEU A C 1
ATOM 887 O O . LEU A 1 117 ? -0.956 -8.660 -11.152 1.00 94.56 117 LEU A O 1
ATOM 891 N N . SER A 1 118 ? -1.110 -10.719 -10.277 1.00 95.75 118 SER A N 1
ATOM 892 C CA . SER A 1 118 ? -2.019 -11.202 -11.323 1.00 95.75 118 SER A CA 1
ATOM 893 C C . SER A 1 118 ? -3.367 -10.476 -11.233 1.00 95.75 118 SER A C 1
ATOM 895 O O . SER A 1 118 ? -3.800 -10.057 -10.155 1.00 95.75 118 SER A O 1
ATOM 897 N N . ILE A 1 119 ? -4.042 -10.288 -12.372 1.00 97.25 119 ILE A N 1
ATOM 898 C CA . ILE A 1 119 ? -5.368 -9.655 -12.362 1.00 97.25 119 ILE A CA 1
ATOM 899 C C . ILE A 1 119 ? -6.401 -10.526 -11.635 1.00 97.25 119 ILE A C 1
ATOM 901 O O . ILE A 1 119 ? -7.267 -9.997 -10.940 1.00 97.25 119 ILE A O 1
ATOM 905 N N . ASP A 1 120 ? -6.260 -11.848 -11.707 1.00 98.00 120 ASP A N 1
ATOM 906 C CA . ASP A 1 120 ? -7.146 -12.778 -11.009 1.00 98.00 120 ASP A CA 1
ATOM 907 C C . ASP A 1 120 ? -7.011 -12.660 -9.490 1.00 98.00 120 ASP A C 1
ATOM 909 O O . ASP A 1 120 ? -8.026 -12.651 -8.798 1.00 98.00 120 ASP A O 1
ATOM 913 N N . ASN A 1 121 ? -5.803 -12.427 -8.961 1.00 97.00 121 ASN A N 1
ATOM 914 C CA . ASN A 1 121 ? -5.618 -12.150 -7.532 1.00 97.00 121 ASN A CA 1
ATOM 915 C C . ASN A 1 1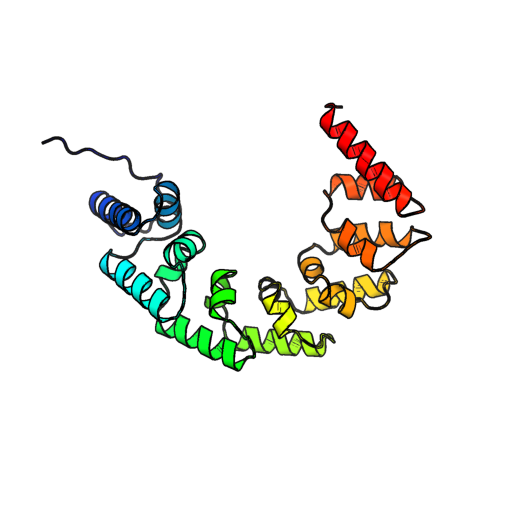21 ? -6.352 -10.869 -7.105 1.00 97.00 121 ASN A C 1
ATOM 917 O O . ASN A 1 121 ? -6.973 -10.829 -6.042 1.00 97.00 121 ASN A O 1
ATOM 921 N N . ILE A 1 122 ? -6.313 -9.821 -7.933 1.00 98.25 122 ILE A N 1
ATOM 922 C CA . ILE A 1 122 ? -6.994 -8.547 -7.655 1.00 98.25 122 ILE A CA 1
ATOM 923 C C . ILE A 1 122 ? -8.518 -8.732 -7.695 1.00 98.25 122 ILE A C 1
ATOM 925 O O . ILE A 1 122 ? -9.214 -8.309 -6.771 1.00 98.25 122 ILE A O 1
ATOM 929 N N . ARG A 1 123 ? -9.045 -9.400 -8.729 1.00 98.50 123 ARG A N 1
ATOM 930 C CA . ARG A 1 123 ? -10.483 -9.696 -8.865 1.00 98.50 123 ARG A CA 1
ATOM 931 C C . ARG A 1 123 ? -10.982 -10.602 -7.740 1.00 98.50 123 ARG A C 1
ATOM 933 O O . ARG A 1 123 ? -12.029 -10.322 -7.156 1.00 98.50 123 ARG A O 1
ATOM 940 N N . GLY A 1 124 ? -10.206 -11.627 -7.392 1.00 98.31 124 GLY A N 1
ATOM 941 C CA . GLY A 1 124 ? -10.460 -12.510 -6.257 1.00 98.31 124 GLY A CA 1
ATOM 942 C C . GLY A 1 124 ? -10.542 -11.727 -4.950 1.00 98.31 124 GLY A C 1
ATOM 943 O O . GLY A 1 124 ? -11.537 -11.834 -4.240 1.00 98.31 124 GLY A O 1
ATOM 944 N N . LYS A 1 125 ? -9.580 -10.828 -4.686 1.00 98.31 125 LYS A N 1
ATOM 945 C CA . LYS A 1 125 ? -9.614 -9.957 -3.500 1.00 98.31 125 LYS A CA 1
ATOM 946 C C . LYS A 1 125 ? -10.866 -9.081 -3.445 1.00 98.31 125 LYS A C 1
ATOM 948 O O . LYS A 1 125 ? -11.450 -8.926 -2.376 1.00 98.31 125 LYS A O 1
ATOM 953 N N . ILE A 1 126 ? -11.288 -8.508 -4.574 1.00 98.62 126 ILE A N 1
ATOM 954 C CA . ILE A 1 126 ? -12.521 -7.712 -4.643 1.00 98.62 126 ILE A CA 1
ATOM 955 C C . ILE A 1 126 ? -13.733 -8.580 -4.279 1.00 98.62 126 ILE A C 1
ATOM 957 O O . ILE A 1 126 ? -14.557 -8.155 -3.472 1.00 98.62 126 ILE A O 1
ATOM 961 N N . SER A 1 127 ? -13.840 -9.787 -4.843 1.00 98.56 127 SER A N 1
ATOM 962 C CA . SER A 1 127 ? -14.935 -10.723 -4.549 1.00 98.56 127 SER A CA 1
ATOM 963 C C . SER A 1 127 ? -14.962 -11.130 -3.073 1.00 98.56 127 SER A C 1
ATOM 965 O O . SER A 1 127 ? -15.997 -11.008 -2.418 1.00 98.56 127 SER A O 1
ATOM 967 N N . ASP A 1 128 ? -13.807 -11.492 -2.520 1.00 98.62 128 ASP A N 1
ATOM 968 C CA . ASP A 1 128 ? -13.628 -11.834 -1.110 1.00 98.62 128 ASP A CA 1
ATOM 969 C C . ASP A 1 128 ? -14.078 -10.715 -0.164 1.00 98.62 128 ASP A C 1
ATOM 971 O O . ASP A 1 128 ? -14.739 -10.967 0.846 1.00 98.62 128 ASP A O 1
ATOM 975 N N . LEU A 1 129 ? -13.725 -9.465 -0.481 1.00 98.62 129 LEU A N 1
ATOM 976 C CA . LEU A 1 129 ? -14.131 -8.301 0.304 1.00 98.62 129 LEU A CA 1
ATOM 977 C C . LEU A 1 129 ? -15.644 -8.065 0.216 1.00 98.62 129 LEU A C 1
ATOM 979 O O . LEU A 1 129 ? -16.265 -7.784 1.240 1.00 98.62 129 LEU A O 1
ATOM 983 N N . ARG A 1 130 ? -16.264 -8.247 -0.960 1.00 98.50 130 ARG A N 1
ATOM 984 C CA . ARG A 1 130 ? -17.734 -8.206 -1.072 1.00 98.50 130 ARG A CA 1
ATOM 985 C C . ARG A 1 130 ? -18.383 -9.278 -0.201 1.00 98.50 130 ARG A C 1
ATOM 987 O O . ARG A 1 130 ? -19.306 -8.971 0.545 1.00 98.50 130 ARG A O 1
ATOM 994 N N . ALA A 1 131 ? -17.862 -10.505 -0.230 1.00 98.44 131 ALA A N 1
ATOM 995 C CA . ALA A 1 131 ? -18.350 -11.603 0.606 1.00 98.44 131 ALA A CA 1
ATOM 996 C C . ALA A 1 131 ? -18.156 -11.339 2.112 1.00 98.44 131 ALA A C 1
ATOM 998 O O . ALA A 1 131 ? -18.946 -11.798 2.931 1.00 98.44 131 ALA A O 1
ATOM 999 N N . ALA A 1 132 ? -17.136 -10.562 2.488 1.00 97.75 132 ALA A N 1
ATOM 1000 C CA . ALA A 1 132 ? -16.932 -10.093 3.859 1.00 97.75 132 ALA A CA 1
ATOM 1001 C C . ALA A 1 132 ? -17.854 -8.920 4.266 1.00 97.75 132 ALA A C 1
ATOM 1003 O O . ALA A 1 132 ? -17.789 -8.470 5.411 1.00 97.75 132 ALA A O 1
ATOM 1004 N N . GLY A 1 133 ? -18.715 -8.441 3.359 1.00 97.56 133 GLY A N 1
ATOM 1005 C CA . GLY A 1 133 ? -19.724 -7.409 3.612 1.00 97.56 133 GLY A CA 1
ATOM 1006 C C . GLY A 1 133 ? -19.338 -5.996 3.170 1.00 97.56 133 GLY A C 1
ATOM 1007 O O . GLY A 1 133 ? -20.101 -5.065 3.411 1.00 97.56 133 GLY A O 1
ATOM 1008 N N . PHE A 1 134 ? -18.182 -5.798 2.529 1.00 98.31 134 PHE A N 1
ATOM 1009 C CA . PHE A 1 134 ? -17.776 -4.477 2.041 1.00 98.31 134 PHE A CA 1
ATOM 1010 C C . PHE A 1 134 ? -18.518 -4.109 0.749 1.00 98.31 134 PHE A C 1
ATOM 1012 O O . PHE A 1 134 ? -18.371 -4.782 -0.272 1.00 98.31 134 PHE A O 1
ATOM 1019 N N . THR A 1 135 ? -19.270 -3.005 0.772 1.00 97.00 135 THR A N 1
ATOM 1020 C CA . THR A 1 135 ? -20.093 -2.559 -0.368 1.00 97.00 135 THR A CA 1
ATOM 1021 C C . THR A 1 135 ? -19.263 -2.116 -1.574 1.00 97.00 135 THR A C 1
ATOM 1023 O O . THR A 1 135 ? -19.594 -2.456 -2.708 1.00 97.00 135 THR A O 1
ATOM 1026 N N . ASP A 1 136 ? -18.168 -1.385 -1.342 1.00 96.62 136 ASP A N 1
ATOM 1027 C CA . ASP A 1 136 ? -17.306 -0.849 -2.406 1.00 96.62 136 ASP A CA 1
ATOM 1028 C C . ASP A 1 136 ? -15.818 -1.170 -2.162 1.00 96.62 136 ASP A C 1
ATOM 1030 O O . ASP A 1 136 ? -15.030 -0.308 -1.747 1.00 96.62 136 ASP A O 1
ATOM 1034 N N . PRO A 1 137 ? -15.394 -2.424 -2.413 1.00 97.44 137 PRO A N 1
ATOM 1035 C CA . PRO A 1 137 ? -13.997 -2.810 -2.249 1.00 97.44 137 PRO A CA 1
ATOM 1036 C C . PRO A 1 137 ? -13.047 -2.086 -3.201 1.00 97.44 137 PRO A C 1
ATOM 1038 O O . PRO A 1 137 ? -11.879 -1.903 -2.867 1.00 97.44 137 PRO A O 1
ATOM 1041 N N . VAL A 1 138 ? -13.528 -1.662 -4.374 1.00 97.56 138 VAL A N 1
ATOM 1042 C CA . VAL A 1 138 ? -12.717 -0.939 -5.364 1.00 97.56 138 VAL A CA 1
ATOM 1043 C C . VAL A 1 138 ? -12.275 0.396 -4.779 1.00 97.56 138 VAL A C 1
ATOM 1045 O O . VAL A 1 138 ? -11.080 0.705 -4.783 1.00 97.56 138 VAL A O 1
ATOM 1048 N N . LYS A 1 139 ? -13.198 1.160 -4.189 1.00 95.06 139 LYS A N 1
ATOM 1049 C CA . LYS A 1 139 ? -12.868 2.410 -3.497 1.00 95.06 139 LYS A CA 1
ATOM 1050 C C . LYS A 1 139 ? -11.946 2.184 -2.302 1.00 95.06 139 LYS A C 1
ATOM 1052 O O . LYS A 1 139 ? -10.994 2.944 -2.120 1.00 95.06 139 LYS A O 1
ATOM 1057 N N . MET A 1 140 ? -12.169 1.122 -1.526 1.00 95.75 140 MET A N 1
ATOM 1058 C CA . MET A 1 140 ? -11.287 0.779 -0.406 1.00 95.75 140 MET A CA 1
ATOM 1059 C C . MET A 1 140 ? -9.855 0.497 -0.868 1.00 95.75 140 MET A C 1
ATOM 1061 O O . MET A 1 140 ? -8.920 1.108 -0.352 1.00 95.75 140 MET A O 1
ATOM 1065 N N . ILE A 1 141 ? -9.676 -0.363 -1.873 1.00 96.94 141 ILE A N 1
ATOM 1066 C CA . ILE A 1 141 ? -8.361 -0.684 -2.445 1.00 96.94 141 ILE A CA 1
ATOM 1067 C C . ILE A 1 141 ? -7.728 0.562 -3.075 1.00 96.94 141 ILE A C 1
ATOM 1069 O O . ILE A 1 141 ? -6.533 0.776 -2.922 1.00 96.94 141 ILE A O 1
ATOM 1073 N N . THR A 1 142 ? -8.514 1.425 -3.723 1.00 94.94 142 THR A N 1
ATOM 1074 C CA . THR A 1 142 ? -8.016 2.700 -4.271 1.00 94.94 142 THR A CA 1
ATOM 1075 C C . THR A 1 142 ? -7.441 3.598 -3.176 1.00 94.94 142 THR A C 1
ATOM 1077 O O . THR A 1 142 ? -6.399 4.217 -3.371 1.00 94.94 142 THR A O 1
ATOM 1080 N N . SER A 1 143 ? -8.092 3.655 -2.010 1.00 92.44 143 SER A N 1
ATOM 1081 C CA . SER A 1 143 ? -7.615 4.450 -0.871 1.00 92.44 143 SER A CA 1
ATOM 1082 C C . SER A 1 143 ? -6.427 3.825 -0.129 1.00 92.44 143 SER A C 1
ATOM 1084 O O . SER A 1 143 ? -5.639 4.548 0.476 1.00 92.44 143 SER A O 1
ATOM 1086 N N . LEU A 1 144 ? -6.290 2.494 -0.173 1.00 93.94 144 LEU A N 1
ATOM 1087 C CA . LEU A 1 144 ? -5.207 1.753 0.469 1.00 93.94 144 LEU A CA 1
ATOM 1088 C C . LEU A 1 144 ? -4.858 0.485 -0.337 1.00 93.94 144 LEU A C 1
ATOM 1090 O O . LEU A 1 144 ? -5.328 -0.609 -0.003 1.00 93.94 144 LEU A O 1
ATOM 1094 N N . PRO A 1 145 ? -3.994 0.584 -1.365 1.00 94.69 145 PRO A N 1
ATOM 1095 C CA . PRO A 1 145 ? -3.680 -0.558 -2.227 1.00 94.69 145 PRO A CA 1
ATOM 1096 C C . PRO A 1 145 ? -3.035 -1.747 -1.508 1.00 94.69 145 PRO A C 1
ATOM 1098 O O . PRO A 1 145 ? -3.164 -2.884 -1.960 1.00 94.69 145 PRO A O 1
ATOM 1101 N N . ALA A 1 146 ? -2.405 -1.512 -0.350 1.00 94.50 146 ALA A N 1
ATOM 1102 C CA . ALA A 1 146 ? -1.828 -2.553 0.502 1.00 94.50 146 ALA A CA 1
ATOM 1103 C C . ALA A 1 146 ? -2.831 -3.654 0.905 1.00 94.50 146 ALA A C 1
ATOM 1105 O O . ALA A 1 146 ? -2.415 -4.773 1.197 1.00 94.50 146 ALA A O 1
ATOM 1106 N N . ILE A 1 147 ? -4.143 -3.378 0.855 1.00 97.12 147 ILE A N 1
ATOM 1107 C CA . ILE A 1 147 ? -5.204 -4.376 1.075 1.00 97.12 147 ILE A CA 1
ATOM 1108 C C . ILE A 1 147 ? -5.042 -5.597 0.160 1.00 97.12 147 ILE A C 1
ATOM 1110 O O . ILE A 1 147 ? -5.339 -6.717 0.577 1.00 97.12 147 ILE A O 1
ATOM 1114 N N . LEU A 1 148 ? -4.529 -5.406 -1.060 1.00 96.56 148 LEU A N 1
ATOM 1115 C CA . LEU A 1 148 ? -4.284 -6.492 -2.012 1.00 96.56 148 LEU A CA 1
ATOM 1116 C C . LEU A 1 148 ? -3.278 -7.527 -1.486 1.00 96.56 148 LEU A C 1
ATOM 1118 O O . LEU A 1 148 ? -3.371 -8.696 -1.852 1.00 96.56 148 LEU A O 1
ATOM 1122 N N . GLY A 1 149 ? -2.358 -7.119 -0.606 1.00 95.25 149 GLY A N 1
ATOM 1123 C CA . GLY A 1 149 ? -1.368 -7.999 0.017 1.00 95.25 149 GLY A CA 1
ATOM 1124 C C . GLY A 1 149 ? -1.838 -8.673 1.309 1.00 95.25 149 GLY A C 1
ATOM 1125 O O . GLY A 1 149 ? -1.145 -9.546 1.825 1.00 95.25 149 GLY A O 1
ATOM 1126 N N . TYR A 1 150 ? -2.995 -8.298 1.864 1.00 96.12 150 TYR A N 1
ATOM 1127 C CA . TYR A 1 150 ? -3.489 -8.896 3.104 1.00 96.12 150 TYR A CA 1
ATOM 1128 C C . TYR A 1 150 ? -4.243 -10.203 2.838 1.00 96.12 150 TYR A C 1
ATOM 1130 O O . TYR A 1 150 ? -5.166 -10.264 2.018 1.00 96.12 150 TYR A O 1
ATOM 1138 N N . ALA A 1 151 ? -3.900 -11.249 3.594 1.00 96.75 151 ALA A N 1
ATOM 1139 C CA . ALA A 1 151 ? -4.665 -12.492 3.620 1.00 96.75 151 ALA A CA 1
ATOM 1140 C C . ALA A 1 151 ? -6.125 -12.208 4.014 1.00 96.75 151 ALA A C 1
ATOM 1142 O O . ALA A 1 151 ? -6.384 -11.451 4.954 1.00 96.75 151 ALA A O 1
ATOM 1143 N N . ILE A 1 152 ? -7.085 -12.805 3.300 1.00 97.75 152 ILE A N 1
ATOM 1144 C CA . ILE A 1 152 ? -8.508 -12.541 3.559 1.00 97.75 152 ILE A CA 1
ATOM 1145 C C . ILE A 1 152 ? -8.922 -13.003 4.961 1.00 97.75 152 ILE A C 1
ATOM 1147 O O . ILE A 1 152 ? -9.666 -12.300 5.640 1.00 97.75 152 ILE A O 1
ATOM 1151 N N . ASP A 1 153 ? -8.362 -14.108 5.450 1.00 98.06 153 ASP A N 1
ATOM 1152 C CA . ASP A 1 153 ? -8.662 -14.614 6.791 1.00 98.06 153 ASP A CA 1
ATOM 1153 C C . ASP A 1 153 ? -8.156 -13.682 7.893 1.00 98.06 153 ASP A C 1
ATOM 1155 O O . ASP A 1 153 ? -8.801 -13.548 8.929 1.00 98.06 153 ASP A O 1
ATOM 1159 N N . ASN A 1 154 ? -7.072 -12.937 7.651 1.00 97.38 154 ASN A N 1
ATOM 1160 C CA . ASN A 1 154 ? -6.634 -11.885 8.568 1.00 97.38 154 ASN A CA 1
ATOM 1161 C C . ASN A 1 154 ? -7.647 -10.726 8.621 1.00 97.38 154 ASN A C 1
ATOM 1163 O O . ASN A 1 154 ? -7.949 -10.214 9.696 1.00 97.38 154 ASN A O 1
ATOM 1167 N N . ILE A 1 155 ? -8.210 -10.325 7.476 1.00 98.31 155 ILE A N 1
ATOM 1168 C CA . ILE A 1 155 ? -9.254 -9.287 7.416 1.00 98.31 155 ILE A CA 1
ATOM 1169 C C . ILE A 1 155 ? -10.515 -9.764 8.153 1.00 98.31 155 ILE A C 1
ATOM 1171 O O . ILE A 1 155 ? -11.035 -9.043 9.005 1.00 98.31 155 ILE A O 1
ATOM 1175 N N . ARG A 1 156 ? -10.972 -10.993 7.878 1.00 98.38 156 ARG A N 1
ATOM 1176 C CA . ARG A 1 156 ? -12.126 -11.611 8.555 1.00 98.38 156 ARG A CA 1
ATOM 1177 C C . ARG A 1 156 ? -11.895 -11.742 10.061 1.00 98.38 156 ARG A C 1
ATOM 1179 O O . ARG A 1 156 ? -12.768 -11.374 10.838 1.00 98.38 156 ARG A O 1
ATOM 1186 N N . GLY A 1 157 ? -10.707 -12.185 10.471 1.00 97.94 157 GLY A N 1
ATOM 1187 C CA . GLY A 1 157 ? -10.314 -12.287 11.876 1.00 97.94 157 GLY A CA 1
ATOM 1188 C C . GLY A 1 157 ? -10.404 -10.947 12.602 1.00 97.94 157 GLY A C 1
ATOM 1189 O O . GLY A 1 157 ? -11.001 -10.873 13.669 1.00 97.94 157 GLY A O 1
ATOM 1190 N N . LYS A 1 158 ? -9.917 -9.861 11.989 1.00 97.94 158 LYS A N 1
ATOM 1191 C CA . LYS A 1 158 ? -10.035 -8.508 12.561 1.00 97.94 158 LYS A CA 1
ATOM 1192 C C . LYS A 1 158 ? -11.481 -8.037 12.684 1.00 97.94 158 LYS A C 1
ATOM 1194 O O . LYS A 1 158 ? -11.821 -7.403 13.676 1.00 97.94 158 LYS A O 1
ATOM 1199 N N . ILE A 1 159 ? -12.334 -8.343 11.706 1.00 98.06 159 ILE A N 1
ATOM 1200 C CA . ILE A 1 159 ? -13.771 -8.048 11.798 1.00 98.06 159 ILE A CA 1
ATOM 1201 C C . ILE A 1 159 ? -14.376 -8.787 12.999 1.00 98.06 159 ILE A C 1
ATOM 1203 O O . ILE A 1 159 ? -15.079 -8.170 13.797 1.00 98.06 159 ILE A O 1
ATOM 1207 N N . SER A 1 160 ? -14.077 -10.079 13.156 1.00 98.00 160 SER A N 1
ATOM 1208 C CA . SER A 1 160 ? -14.561 -10.887 14.281 1.00 98.00 160 SER A CA 1
ATOM 1209 C C . SER A 1 160 ? -14.058 -10.377 15.632 1.00 98.00 160 SER A C 1
ATOM 1211 O O . SER A 1 160 ? -14.855 -10.264 16.558 1.00 98.00 160 SER A O 1
ATOM 1213 N N . ASP A 1 161 ? -12.783 -9.998 15.737 1.00 97.44 161 ASP A N 1
ATOM 1214 C CA . ASP A 1 161 ? -12.210 -9.445 16.972 1.00 97.44 161 ASP A CA 1
ATOM 1215 C C . ASP A 1 161 ? -12.896 -8.146 17.388 1.00 97.44 161 ASP A C 1
ATOM 1217 O O . ASP A 1 161 ? -13.212 -7.950 18.559 1.00 97.44 161 ASP A O 1
ATOM 1221 N N . LEU A 1 162 ? -13.155 -7.257 16.426 1.00 96.81 162 LEU A N 1
ATOM 1222 C CA . LEU A 1 162 ? -13.857 -6.003 16.686 1.00 96.81 162 LEU A CA 1
ATOM 1223 C C . LEU A 1 162 ? -15.303 -6.259 17.131 1.00 96.81 162 LEU A C 1
ATOM 1225 O O . LEU A 1 162 ? -15.767 -5.628 18.078 1.00 96.81 162 LEU A O 1
ATOM 1229 N N . ARG A 1 163 ? -16.004 -7.224 16.522 1.00 96.50 163 ARG A N 1
ATOM 1230 C CA . ARG A 1 163 ? -17.340 -7.626 16.999 1.00 96.50 163 ARG A CA 1
ATOM 1231 C C . ARG A 1 163 ? -17.282 -8.172 18.425 1.00 96.50 163 ARG A C 1
ATOM 1233 O O . ARG A 1 163 ? -18.085 -7.768 19.257 1.00 96.50 163 ARG A O 1
ATOM 1240 N N . ALA A 1 164 ? -16.316 -9.042 18.720 1.00 96.50 164 ALA A N 1
ATOM 1241 C CA . ALA A 1 164 ? -16.130 -9.614 20.053 1.00 96.50 164 ALA A CA 1
ATOM 1242 C C . ALA A 1 164 ? -15.781 -8.550 21.109 1.00 96.50 164 ALA A C 1
ATOM 1244 O O . ALA A 1 164 ? -16.184 -8.667 22.261 1.00 96.50 164 ALA A O 1
ATOM 1245 N N . ALA A 1 165 ? -15.089 -7.480 20.709 1.00 94.94 165 ALA A N 1
ATOM 1246 C CA . ALA A 1 165 ? -14.823 -6.315 21.549 1.00 94.94 165 ALA A CA 1
ATOM 1247 C C . ALA A 1 165 ? -16.031 -5.364 21.708 1.00 94.94 165 ALA A C 1
ATOM 1249 O O . ALA A 1 165 ? -15.921 -4.352 22.400 1.00 94.94 165 ALA A O 1
ATOM 1250 N N . GLY A 1 166 ? -17.178 -5.674 21.095 1.00 93.88 166 GLY A N 1
ATOM 1251 C CA . GLY A 1 166 ? -18.428 -4.929 21.253 1.00 93.88 166 GLY A CA 1
ATOM 1252 C C . GLY A 1 166 ? -18.605 -3.739 20.308 1.00 93.88 166 GLY A C 1
ATOM 1253 O O . GLY A 1 166 ? -19.473 -2.906 20.567 1.00 93.88 166 GLY A O 1
ATOM 1254 N N . PHE A 1 167 ? -17.812 -3.641 19.234 1.00 94.38 167 PHE A N 1
ATOM 1255 C CA . PHE A 1 167 ? -18.018 -2.634 18.187 1.00 94.38 167 PHE A CA 1
ATOM 1256 C C . PHE A 1 167 ? -19.210 -3.009 17.301 1.00 94.38 167 PHE A C 1
ATOM 1258 O O . PHE A 1 167 ? -19.339 -4.159 16.871 1.00 94.38 167 PHE A O 1
ATOM 1265 N N . THR A 1 168 ? -20.065 -2.028 17.005 1.00 91.19 168 THR A N 1
ATOM 1266 C CA . THR A 1 168 ? -21.390 -2.278 16.406 1.00 91.19 168 THR A CA 1
ATOM 1267 C C . THR A 1 168 ? -21.289 -2.673 14.935 1.00 91.19 168 THR A C 1
ATOM 1269 O O . THR A 1 168 ? -21.932 -3.625 14.498 1.00 91.19 168 THR A O 1
ATOM 1272 N N . ASP A 1 169 ? -20.459 -1.963 14.166 1.00 94.44 169 ASP A N 1
ATOM 1273 C CA . ASP A 1 169 ? -20.293 -2.213 12.732 1.00 94.44 169 ASP A CA 1
ATOM 1274 C C . ASP A 1 169 ? -18.819 -2.135 12.300 1.00 94.44 169 ASP A C 1
ATOM 1276 O O . ASP A 1 169 ? -18.362 -1.133 11.733 1.00 94.44 169 ASP A O 1
ATOM 1280 N N . PRO A 1 170 ? -18.038 -3.207 12.534 1.00 96.00 170 PRO A N 1
ATOM 1281 C CA . PRO A 1 170 ? -16.628 -3.229 12.156 1.00 96.00 170 PRO A CA 1
ATOM 1282 C C . PRO A 1 170 ? -16.383 -3.077 10.654 1.00 96.00 170 PRO A C 1
ATOM 1284 O O . PRO A 1 170 ? -15.349 -2.542 10.256 1.00 96.00 170 PRO A O 1
ATOM 1287 N N . VAL A 1 171 ? -17.324 -3.514 9.812 1.00 97.19 171 VAL A N 1
ATOM 1288 C CA . VAL A 1 171 ? -17.213 -3.378 8.353 1.00 97.19 171 VAL A CA 1
ATOM 1289 C C . VAL A 1 171 ? -17.272 -1.902 7.975 1.00 97.19 171 VAL A C 1
ATOM 1291 O O . VAL A 1 171 ? -16.393 -1.417 7.258 1.00 97.19 171 VAL A O 1
ATOM 1294 N N . LYS A 1 172 ? -18.236 -1.148 8.510 1.00 94.62 172 LYS A N 1
ATOM 1295 C CA . LYS A 1 172 ? -18.317 0.303 8.306 1.00 94.62 172 LYS A CA 1
ATOM 1296 C C . LYS A 1 172 ? -17.110 1.032 8.884 1.00 94.62 172 LYS A C 1
ATOM 1298 O O . LYS A 1 172 ? -16.552 1.890 8.204 1.00 94.62 172 LYS A O 1
ATOM 1303 N N . MET A 1 173 ? -16.652 0.659 10.080 1.00 93.69 173 MET A N 1
ATOM 1304 C CA . MET A 1 173 ? -15.447 1.244 10.684 1.00 93.69 173 MET A CA 1
ATOM 1305 C C . MET A 1 173 ? -14.215 1.080 9.788 1.00 93.69 173 MET A C 1
ATOM 1307 O O . MET A 1 173 ? -13.497 2.047 9.535 1.00 93.69 173 MET A O 1
ATOM 1311 N N . ILE A 1 174 ? -13.985 -0.134 9.278 1.00 95.62 174 ILE A N 1
ATOM 1312 C CA . ILE A 1 174 ? -12.873 -0.427 8.370 1.00 95.62 174 ILE A CA 1
ATOM 1313 C C . ILE A 1 174 ? -13.076 0.273 7.022 1.00 95.62 174 ILE A C 1
ATOM 1315 O O . ILE A 1 174 ? -12.114 0.769 6.451 1.00 95.62 174 ILE A O 1
ATOM 1319 N N . THR A 1 175 ? -14.308 0.380 6.524 1.00 95.00 175 THR A N 1
ATOM 1320 C CA . THR A 1 175 ? -14.604 1.125 5.288 1.00 95.00 175 THR A CA 1
ATOM 1321 C C . THR A 1 175 ? -14.236 2.604 5.429 1.00 95.00 175 THR A C 1
ATOM 1323 O O . THR A 1 175 ? -13.643 3.183 4.522 1.00 95.00 175 THR A O 1
ATOM 1326 N N . SER A 1 176 ? -14.548 3.220 6.573 1.00 91.31 176 SER A N 1
ATOM 1327 C CA . SER A 1 176 ? -14.192 4.614 6.863 1.00 91.31 176 SER A CA 1
ATOM 1328 C C . SER A 1 176 ? -12.703 4.808 7.158 1.00 91.31 176 SER A C 1
ATOM 1330 O O . SER A 1 176 ? -12.180 5.897 6.937 1.00 91.31 176 SER A O 1
ATOM 1332 N N . SER A 1 177 ? -12.019 3.776 7.659 1.00 91.69 177 SER A N 1
ATOM 1333 C CA . SER A 1 177 ? -10.592 3.821 7.981 1.00 91.69 177 SER A CA 1
ATOM 1334 C C . SER A 1 177 ? -9.891 2.498 7.634 1.00 91.69 177 SER A C 1
ATOM 1336 O O . SER A 1 177 ? -9.588 1.693 8.523 1.00 91.69 177 SER A O 1
ATOM 1338 N N . PRO A 1 178 ? -9.579 2.252 6.343 1.00 93.56 178 PRO A N 1
ATOM 1339 C CA . PRO A 1 178 ? -9.009 0.972 5.912 1.00 93.56 178 PRO A CA 1
ATOM 1340 C C . PRO A 1 178 ? -7.633 0.675 6.514 1.00 93.56 178 PRO A C 1
ATOM 1342 O O . PRO A 1 178 ? -7.228 -0.484 6.601 1.00 93.56 178 PRO A O 1
ATOM 1345 N N . VAL A 1 179 ? -6.936 1.705 7.010 1.00 92.50 179 VAL A N 1
ATOM 1346 C CA . VAL A 1 179 ? -5.649 1.582 7.714 1.00 92.50 179 VAL A CA 1
ATOM 1347 C C . VAL A 1 179 ? -5.724 0.699 8.965 1.00 92.50 179 VAL A C 1
ATOM 1349 O O . VAL A 1 179 ? -4.699 0.163 9.380 1.00 92.50 179 VAL A O 1
ATOM 1352 N N . ILE A 1 180 ? -6.918 0.461 9.528 1.00 94.62 180 ILE A N 1
ATOM 1353 C CA . ILE A 1 180 ? -7.142 -0.535 10.593 1.00 94.62 180 ILE A CA 1
ATOM 1354 C C . ILE A 1 180 ? -6.598 -1.915 10.177 1.00 94.62 180 ILE A C 1
ATOM 1356 O O . ILE A 1 180 ? -6.001 -2.632 10.986 1.00 94.62 180 ILE A O 1
ATOM 1360 N N . LEU A 1 181 ? -6.721 -2.269 8.893 1.00 95.81 181 LEU A N 1
ATOM 1361 C CA . LEU A 1 181 ? -6.221 -3.532 8.349 1.00 95.81 181 LEU A CA 1
ATOM 1362 C C . LEU A 1 181 ? -4.689 -3.621 8.317 1.00 95.81 181 LEU A C 1
ATOM 1364 O O . LEU A 1 181 ? -4.169 -4.732 8.237 1.00 95.81 181 LEU A O 1
ATOM 1368 N N . GLY A 1 182 ? -3.971 -2.506 8.451 1.00 94.56 182 GLY A N 1
ATOM 1369 C CA . GLY A 1 182 ? -2.508 -2.484 8.507 1.00 94.56 182 GLY A CA 1
ATOM 1370 C C . GLY A 1 182 ? -1.915 -2.771 9.888 1.00 94.56 182 GLY A C 1
ATOM 1371 O O . GLY A 1 182 ? -0.745 -3.127 9.985 1.00 94.56 182 GLY A O 1
ATOM 1372 N N . TYR A 1 183 ? -2.696 -2.660 10.966 1.00 95.12 183 TYR A N 1
ATOM 1373 C CA . TYR A 1 183 ? -2.197 -2.890 12.326 1.00 95.12 183 TYR A CA 1
ATOM 1374 C C . TYR A 1 183 ? -2.235 -4.365 12.730 1.00 95.12 183 TYR A C 1
ATOM 1376 O O . TYR A 1 183 ? -3.094 -5.117 12.274 1.00 95.12 183 TYR A O 1
ATOM 1384 N N . SER A 1 184 ? -1.331 -4.794 13.612 1.00 94.81 184 SER A N 1
ATOM 1385 C CA . SER A 1 184 ? -1.358 -6.162 14.147 1.00 94.81 184 SER A CA 1
ATOM 1386 C C . SER A 1 184 ? -2.603 -6.407 15.015 1.00 94.81 184 SER A C 1
ATOM 1388 O O . SER A 1 184 ? -3.187 -5.461 15.558 1.00 94.81 184 SER A O 1
ATOM 1390 N N . ARG A 1 185 ? -3.015 -7.672 15.168 1.00 95.25 185 ARG A N 1
ATOM 1391 C CA . ARG A 1 185 ? -4.180 -8.028 16.000 1.00 95.25 185 ARG A CA 1
ATOM 1392 C C . ARG A 1 185 ? -3.944 -7.672 17.469 1.00 95.25 185 ARG A C 1
ATOM 1394 O O . ARG A 1 185 ? -4.841 -7.143 18.112 1.00 95.25 185 ARG A O 1
ATOM 1401 N N . GLU A 1 186 ? -2.720 -7.821 17.970 1.00 94.81 186 GLU A N 1
ATOM 1402 C CA . GLU A 1 186 ? -2.323 -7.468 19.343 1.00 94.81 186 GLU A CA 1
ATOM 1403 C C . GLU A 1 186 ? -2.442 -5.961 19.593 1.00 94.81 186 GLU A C 1
ATOM 1405 O O . GLU A 1 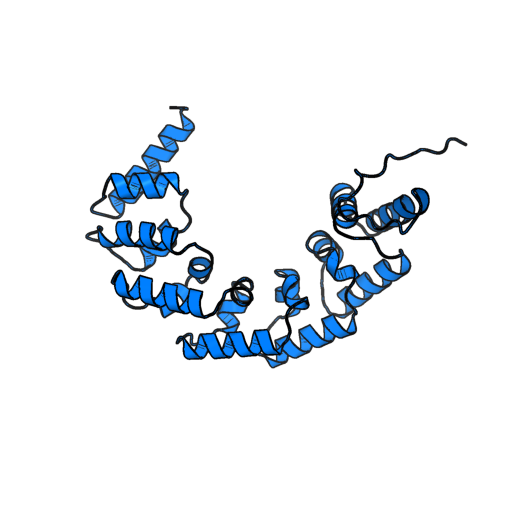186 ? -2.820 -5.510 20.679 1.00 94.81 186 GLU A O 1
ATOM 1410 N N . ARG A 1 187 ? -2.115 -5.149 18.582 1.00 95.31 187 ARG A N 1
ATOM 1411 C CA . ARG A 1 187 ? -2.279 -3.698 18.659 1.00 95.31 187 ARG A CA 1
ATOM 1412 C C . ARG A 1 187 ? -3.749 -3.304 18.673 1.00 95.31 187 ARG A C 1
ATOM 1414 O O . ARG A 1 187 ? -4.125 -2.451 19.477 1.00 95.31 187 ARG A O 1
ATOM 1421 N N . LEU A 1 188 ? -4.564 -3.913 17.811 1.00 96.69 188 LEU A N 1
ATOM 1422 C CA . LEU A 1 188 ? -6.005 -3.674 17.798 1.00 96.69 188 LEU A CA 1
ATOM 1423 C C . LEU A 1 188 ? -6.637 -4.103 19.121 1.00 96.69 188 LEU A C 1
ATOM 1425 O O . LEU A 1 188 ? -7.356 -3.302 19.706 1.00 96.69 188 LEU A O 1
ATOM 1429 N N . ALA A 1 189 ? -6.288 -5.276 19.652 1.00 95.69 189 ALA A N 1
ATOM 1430 C CA . ALA A 1 189 ? -6.761 -5.756 20.947 1.00 95.69 189 ALA A CA 1
ATOM 1431 C C . ALA A 1 189 ? -6.434 -4.773 22.083 1.00 95.69 189 ALA A C 1
ATOM 1433 O O . ALA A 1 189 ? -7.301 -4.461 22.897 1.00 95.69 189 ALA A O 1
ATOM 1434 N N . LEU A 1 190 ? -5.217 -4.212 22.114 1.00 96.25 190 LEU A N 1
ATOM 1435 C CA . LEU A 1 190 ? -4.861 -3.182 23.095 1.00 96.25 190 LEU A CA 1
ATOM 1436 C C . LEU A 1 190 ? -5.752 -1.937 22.974 1.00 96.25 190 LEU A C 1
ATOM 1438 O O . LEU A 1 190 ? -6.268 -1.464 23.982 1.00 96.25 190 LEU A O 1
ATOM 1442 N N . CYS A 1 191 ? -5.956 -1.429 21.756 1.00 96.88 191 CYS A N 1
ATOM 1443 C CA . CYS A 1 191 ? -6.814 -0.264 21.528 1.00 96.88 191 CYS A CA 1
ATOM 1444 C C . CYS A 1 191 ? -8.277 -0.559 21.892 1.00 96.88 191 CYS A C 1
ATOM 1446 O O . CYS A 1 191 ? -8.931 0.280 22.503 1.00 96.88 191 CYS A O 1
ATOM 1448 N N . CYS A 1 192 ? -8.771 -1.757 21.565 1.00 96.31 192 CYS A N 1
ATOM 1449 C CA . CYS A 1 192 ? -10.121 -2.204 21.900 1.00 96.31 192 CYS A CA 1
ATOM 1450 C C . CYS A 1 192 ? -10.333 -2.241 23.413 1.00 96.31 192 CYS A C 1
ATOM 1452 O O . CYS A 1 192 ? -11.337 -1.719 23.879 1.00 96.31 192 CYS A O 1
ATOM 1454 N N . ARG A 1 193 ? -9.376 -2.779 24.185 1.00 95.56 193 ARG A N 1
ATOM 1455 C CA . ARG A 1 193 ? -9.455 -2.791 25.657 1.00 95.56 193 ARG A CA 1
ATOM 1456 C C . ARG A 1 193 ? -9.572 -1.389 26.246 1.00 95.56 193 ARG A C 1
ATOM 1458 O O . ARG A 1 193 ? -10.384 -1.186 27.136 1.00 95.56 193 ARG A O 1
ATOM 1465 N N . ILE A 1 194 ? -8.793 -0.433 25.732 1.00 96.50 194 ILE A N 1
ATOM 1466 C CA . ILE A 1 194 ? -8.869 0.963 26.184 1.00 96.50 194 ILE A CA 1
ATOM 1467 C C . ILE A 1 194 ? -10.261 1.529 25.894 1.00 96.50 194 ILE A C 1
ATOM 1469 O O . ILE A 1 194 ? -10.892 2.042 26.805 1.00 96.50 194 ILE A O 1
ATOM 1473 N N . VAL A 1 195 ? -10.758 1.407 24.656 1.00 96.50 195 VAL A N 1
ATOM 1474 C CA . VAL A 1 195 ? -12.081 1.941 24.270 1.00 96.50 195 VAL A CA 1
ATOM 1475 C C . VAL A 1 195 ? -13.214 1.267 25.044 1.00 96.50 195 VAL A C 1
ATOM 1477 O O . VAL A 1 195 ? -14.156 1.939 25.445 1.00 96.50 195 VAL A O 1
ATOM 1480 N N . ALA A 1 196 ? -13.125 -0.042 25.277 1.00 93.88 196 ALA A N 1
ATOM 1481 C CA . ALA A 1 196 ? -14.138 -0.798 26.007 1.00 93.88 196 ALA A CA 1
ATOM 1482 C C . ALA A 1 196 ? -14.262 -0.376 27.480 1.00 93.88 196 ALA A C 1
ATOM 1484 O O . ALA A 1 196 ? -15.334 -0.545 28.052 1.00 93.88 196 ALA A O 1
ATOM 1485 N N . GLY A 1 197 ? -13.193 0.169 28.072 1.00 94.00 197 GLY A N 1
ATOM 1486 C CA . GLY A 1 197 ? -13.197 0.708 29.434 1.00 94.00 197 GLY A CA 1
ATOM 1487 C C . GLY A 1 197 ? -13.747 2.133 29.557 1.00 94.00 197 GLY A C 1
ATOM 1488 O O . GLY A 1 197 ? -13.889 2.615 30.676 1.00 94.00 197 GLY A O 1
ATOM 1489 N N . LEU A 1 198 ? -14.048 2.810 28.442 1.00 96.19 198 LEU A N 1
ATOM 1490 C CA . LEU A 1 198 ? -14.574 4.174 28.465 1.00 96.19 198 LEU A CA 1
ATOM 1491 C C . LEU A 1 198 ? -16.093 4.177 28.662 1.00 96.19 198 LEU A C 1
ATOM 1493 O O . LEU A 1 198 ? -16.8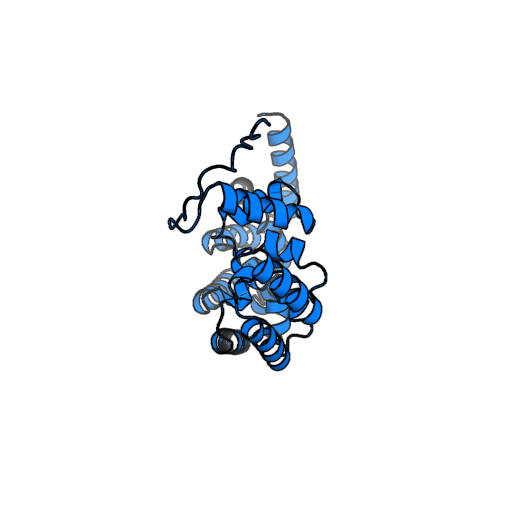26 3.484 27.957 1.00 96.19 198 LEU A O 1
ATOM 1497 N N . GLU A 1 199 ? -16.576 5.030 29.556 1.00 95.94 199 GLU A N 1
ATOM 1498 C CA . GLU A 1 199 ? -18.004 5.300 29.736 1.00 95.94 199 GLU A CA 1
ATOM 1499 C C . GLU A 1 199 ? -18.585 6.031 28.516 1.00 95.94 199 GLU A C 1
ATOM 1501 O O . GLU A 1 199 ? -19.677 5.715 28.048 1.00 95.94 199 GLU A O 1
ATOM 1506 N N . ASP A 1 200 ? -17.818 6.960 27.934 1.00 95.75 200 ASP A N 1
ATOM 1507 C CA . ASP A 1 200 ? -18.159 7.721 26.726 1.00 95.75 200 ASP A CA 1
ATOM 1508 C C . ASP A 1 200 ? -17.669 7.036 25.435 1.00 95.75 200 ASP A C 1
ATOM 1510 O O . ASP A 1 200 ? -17.254 7.695 24.470 1.00 95.75 200 ASP A O 1
ATOM 1514 N N . ARG A 1 201 ? -17.673 5.695 25.415 1.00 93.50 201 ARG A N 1
ATOM 1515 C CA . ARG A 1 201 ? -17.142 4.910 24.294 1.00 93.50 201 ARG A CA 1
ATOM 1516 C C . ARG A 1 201 ? -17.840 5.224 22.968 1.00 93.50 201 ARG A C 1
ATOM 1518 O O . ARG A 1 201 ? -19.061 5.339 22.883 1.00 93.50 201 ARG A O 1
ATOM 1525 N N . SER A 1 202 ? -17.058 5.273 21.894 1.00 92.12 202 SER A N 1
ATOM 1526 C CA . SER A 1 202 ? -17.556 5.334 20.519 1.00 92.12 202 SER A CA 1
ATOM 1527 C C . SER A 1 202 ? -16.609 4.646 19.539 1.00 92.12 202 SER A C 1
ATOM 1529 O O . SER A 1 202 ? -15.386 4.702 19.678 1.00 92.12 202 SER A O 1
ATOM 1531 N N . ASP A 1 203 ? -17.173 4.063 18.481 1.00 88.69 203 ASP A N 1
ATOM 1532 C CA . ASP A 1 203 ? -16.429 3.348 17.436 1.00 88.69 203 ASP A CA 1
ATOM 1533 C C . ASP A 1 203 ? -15.311 4.210 16.808 1.00 88.69 203 ASP A C 1
ATOM 1535 O O . ASP A 1 203 ? -14.224 3.725 16.486 1.00 88.69 203 ASP A O 1
ATOM 1539 N N . ALA A 1 204 ? -15.527 5.527 16.707 1.00 88.25 204 ALA A N 1
ATOM 1540 C CA . ALA A 1 204 ? -14.555 6.473 16.157 1.00 88.25 204 ALA A CA 1
ATOM 1541 C C . ALA A 1 204 ? -13.276 6.621 17.007 1.00 88.25 204 ALA A C 1
ATOM 1543 O O . ALA A 1 204 ? -12.227 7.009 16.483 1.00 88.25 204 ALA A O 1
ATOM 1544 N N . GLN A 1 205 ? -13.326 6.327 18.311 1.00 93.44 205 GLN A N 1
ATOM 1545 C CA . GLN A 1 205 ? -12.165 6.441 19.200 1.00 93.44 205 GLN A CA 1
ATOM 1546 C C . GLN A 1 205 ? -11.085 5.409 18.872 1.00 93.44 205 GLN A C 1
ATOM 1548 O O . GLN A 1 205 ? -9.900 5.727 18.987 1.00 93.44 205 GLN A O 1
ATOM 1553 N N . LEU A 1 206 ? -11.461 4.220 18.384 1.00 93.75 206 LEU A N 1
ATOM 1554 C CA . LEU A 1 206 ? -10.499 3.181 18.017 1.00 93.75 206 LEU A CA 1
ATOM 1555 C C . LEU A 1 206 ? -9.501 3.701 16.975 1.00 93.75 206 LEU A C 1
ATOM 1557 O O . LEU A 1 206 ? -8.293 3.647 17.199 1.00 93.75 206 LEU A O 1
ATOM 1561 N N . ALA A 1 207 ? -9.995 4.289 15.881 1.00 88.50 207 ALA A N 1
ATOM 1562 C CA . ALA A 1 207 ? -9.152 4.829 14.812 1.00 88.50 207 ALA A CA 1
ATOM 1563 C C . ALA A 1 207 ? -8.201 5.942 15.304 1.00 88.50 207 ALA A C 1
ATOM 1565 O O . ALA A 1 207 ? -7.102 6.117 14.777 1.00 88.50 207 ALA A O 1
ATOM 1566 N N . ARG A 1 208 ? -8.595 6.683 16.349 1.00 91.12 208 ARG A N 1
ATOM 1567 C CA . ARG A 1 208 ? -7.768 7.734 16.968 1.00 91.12 208 ARG A CA 1
ATOM 1568 C C . ARG A 1 208 ? -6.657 7.161 17.851 1.00 91.12 208 ARG A C 1
ATOM 1570 O O . ARG A 1 208 ? -5.632 7.822 18.022 1.00 91.12 208 ARG A O 1
ATOM 1577 N N . LEU A 1 209 ? -6.844 5.957 18.395 1.00 94.00 209 LEU A N 1
ATOM 1578 C CA . LEU A 1 209 ? -5.833 5.237 19.172 1.00 94.00 209 LEU A CA 1
ATOM 1579 C C . LEU A 1 209 ? -4.863 4.461 18.281 1.00 94.00 209 LEU A C 1
ATOM 1581 O O . LEU A 1 209 ? -3.665 4.438 18.558 1.00 94.00 209 LEU A O 1
ATOM 1585 N N . THR A 1 210 ? -5.342 3.864 17.188 1.00 91.38 210 THR A N 1
ATOM 1586 C CA . THR A 1 210 ? -4.531 2.953 16.366 1.00 91.38 210 THR A CA 1
ATOM 1587 C C . THR A 1 210 ? -3.292 3.599 15.756 1.00 91.38 210 THR A C 1
ATOM 1589 O O . THR A 1 210 ? -2.364 2.873 15.424 1.00 91.38 210 THR A O 1
ATOM 1592 N N . GLY A 1 211 ? -3.217 4.930 15.655 1.00 89.00 211 GLY A N 1
ATOM 1593 C CA . GLY A 1 211 ? -2.029 5.670 15.203 1.00 89.00 211 GLY A CA 1
ATOM 1594 C C . GLY A 1 211 ? -1.041 6.094 16.303 1.00 89.00 211 GLY A C 1
ATOM 1595 O O . GLY A 1 211 ? -0.007 6.673 15.991 1.00 89.00 211 GLY A O 1
ATOM 1596 N N . LEU A 1 212 ? -1.328 5.847 17.586 1.00 91.50 212 LEU A N 1
ATOM 1597 C CA . LEU A 1 212 ? -0.502 6.330 18.703 1.00 91.50 212 LEU A CA 1
ATOM 1598 C C . LEU A 1 212 ? 0.747 5.466 18.953 1.00 91.50 212 LEU A C 1
ATOM 1600 O O . LEU A 1 212 ? 0.700 4.257 18.747 1.00 91.50 212 LEU A O 1
ATOM 1604 N N . PRO A 1 213 ? 1.863 6.017 19.461 1.00 91.38 213 PRO A N 1
ATOM 1605 C CA . PRO A 1 213 ? 3.021 5.206 19.846 1.00 91.38 213 PRO A CA 1
ATOM 1606 C C . PRO A 1 213 ? 2.636 4.050 20.780 1.00 91.38 213 PRO A C 1
ATOM 1608 O O . PRO A 1 213 ? 1.757 4.202 21.630 1.00 91.38 213 PRO A O 1
ATOM 1611 N N . ARG A 1 214 ? 3.285 2.887 20.629 1.00 91.56 214 ARG A N 1
ATOM 1612 C CA . ARG A 1 214 ? 2.956 1.686 21.418 1.00 91.56 214 ARG A CA 1
ATOM 1613 C C . ARG A 1 214 ? 3.079 1.931 22.927 1.00 91.56 214 ARG A C 1
ATOM 1615 O O . ARG A 1 214 ? 2.153 1.586 23.649 1.00 91.56 214 ARG A O 1
ATOM 1622 N N . SER A 1 215 ? 4.141 2.608 23.358 1.00 91.12 215 SER A N 1
ATOM 1623 C CA . SER A 1 215 ? 4.366 2.982 24.761 1.00 91.12 215 SER A CA 1
ATOM 1624 C C . SER A 1 215 ? 3.235 3.836 25.341 1.00 91.12 215 SER A C 1
ATOM 1626 O O . SER A 1 215 ? 2.817 3.630 26.476 1.00 91.12 215 SER A O 1
ATOM 1628 N N . LEU A 1 216 ? 2.675 4.757 24.549 1.00 92.31 216 LEU A N 1
ATOM 1629 C CA . LEU A 1 216 ? 1.526 5.559 24.970 1.00 92.31 216 LEU A CA 1
ATOM 1630 C C . LEU A 1 216 ? 0.267 4.697 25.130 1.00 92.31 216 LEU A C 1
ATOM 1632 O O . LEU A 1 216 ? -0.479 4.890 26.082 1.00 92.31 216 LEU A O 1
ATOM 1636 N N . LEU A 1 217 ? 0.023 3.747 24.224 1.00 94.81 217 LEU A N 1
ATOM 1637 C CA . LEU A 1 217 ? -1.112 2.827 24.355 1.00 94.81 217 LEU A CA 1
ATOM 1638 C C . LEU A 1 217 ? -0.979 1.938 25.596 1.00 94.81 217 LEU A C 1
ATOM 1640 O O . LEU A 1 217 ? -1.969 1.686 26.272 1.00 94.81 217 LEU A O 1
ATOM 1644 N N . GLU A 1 218 ? 0.230 1.485 25.916 1.00 94.44 218 GLU A N 1
ATOM 1645 C CA . GLU A 1 218 ? 0.494 0.697 27.124 1.00 94.44 218 GLU A CA 1
ATOM 1646 C C . GLU A 1 218 ? 0.283 1.526 28.392 1.00 94.44 218 GLU A C 1
ATOM 1648 O O . GLU A 1 218 ? -0.402 1.068 29.303 1.00 94.44 218 GLU A O 1
ATOM 1653 N N . ALA A 1 219 ? 0.759 2.773 28.416 1.00 93.31 219 ALA A N 1
ATOM 1654 C CA . ALA A 1 219 ? 0.520 3.691 29.527 1.00 93.31 219 ALA A CA 1
ATOM 1655 C C . ALA A 1 219 ? -0.971 4.024 29.710 1.00 93.31 219 ALA A C 1
ATOM 1657 O O . ALA A 1 219 ? -1.444 4.115 30.842 1.00 93.31 219 ALA A O 1
ATOM 1658 N N . LEU A 1 220 ? -1.718 4.203 28.615 1.00 95.19 220 LEU A N 1
ATOM 1659 C CA . LEU A 1 220 ? -3.170 4.400 28.658 1.00 95.19 220 LEU A CA 1
ATOM 1660 C C . LEU A 1 220 ? -3.878 3.157 29.202 1.00 95.19 220 LEU A C 1
ATOM 1662 O O . LEU A 1 220 ? -4.734 3.277 30.068 1.00 95.19 220 LEU A O 1
ATOM 1666 N N . ALA A 1 221 ? -3.504 1.965 28.734 1.00 94.31 221 ALA A N 1
ATOM 1667 C CA . ALA A 1 221 ? -4.095 0.723 29.218 1.00 94.31 221 ALA A CA 1
ATOM 1668 C C . ALA A 1 221 ? -3.783 0.460 30.700 1.00 94.31 221 ALA A C 1
ATOM 1670 O O . ALA A 1 221 ? -4.659 0.001 31.421 1.00 94.31 221 ALA A O 1
ATOM 1671 N N . ALA A 1 222 ? -2.572 0.780 31.167 1.00 94.31 222 ALA A N 1
ATOM 1672 C CA . ALA A 1 222 ? -2.196 0.631 32.573 1.00 94.31 222 ALA A CA 1
ATOM 1673 C C . ALA A 1 222 ? -2.979 1.581 33.492 1.00 94.31 222 ALA A C 1
ATOM 1675 O O . ALA A 1 222 ? -3.375 1.193 34.586 1.00 94.31 222 ALA A O 1
ATOM 1676 N N . GLN A 1 223 ? -3.230 2.812 33.040 1.00 93.69 223 GLN A N 1
ATOM 1677 C CA . GLN A 1 223 ? -3.939 3.825 33.826 1.00 93.69 223 GLN A CA 1
ATOM 1678 C C . GLN A 1 223 ? -5.464 3.694 33.774 1.00 93.69 223 GLN A C 1
ATOM 1680 O O . GLN A 1 223 ? -6.132 4.334 34.576 1.00 93.69 223 GLN A O 1
ATOM 1685 N N . SER A 1 224 ? -6.005 2.877 32.861 1.00 94.12 224 SER A N 1
ATOM 1686 C CA . SER A 1 224 ? -7.442 2.579 32.749 1.00 94.12 224 SER A CA 1
ATOM 1687 C C . SER A 1 224 ? -8.337 3.832 32.830 1.00 94.12 224 SER A C 1
ATOM 1689 O O . SER A 1 224 ? -9.137 3.953 33.756 1.00 94.12 224 SER A O 1
ATOM 1691 N N . PRO A 1 225 ? -8.192 4.797 31.897 1.00 95.44 225 PRO A N 1
ATOM 1692 C CA . PRO A 1 225 ? -9.015 6.005 31.889 1.00 95.44 225 PRO A CA 1
ATOM 1693 C C . PRO A 1 225 ? -10.501 5.647 31.769 1.00 95.44 225 PRO A C 1
ATOM 1695 O O . PRO A 1 225 ? -10.840 4.744 31.007 1.00 95.44 225 PRO A O 1
ATOM 1698 N N . CYS A 1 226 ? -11.377 6.374 32.469 1.00 95.31 226 CYS A N 1
ATOM 1699 C CA . CYS A 1 226 ? -12.823 6.133 32.408 1.00 95.31 226 CYS A CA 1
ATOM 1700 C C . CYS A 1 226 ? -13.514 6.923 31.290 1.00 95.31 226 CYS A C 1
ATOM 1702 O O . CYS A 1 226 ? -14.591 6.535 30.850 1.00 95.31 226 CYS A O 1
ATOM 1704 N N . CYS A 1 227 ? -12.912 8.009 30.791 1.00 97.06 227 CYS A N 1
ATOM 1705 C CA . CYS A 1 227 ? -13.478 8.779 29.684 1.00 97.06 227 CYS A CA 1
ATOM 1706 C C . CYS A 1 227 ? -12.427 9.283 28.686 1.00 97.06 227 CYS A C 1
ATOM 1708 O O . CYS A 1 227 ? -11.220 9.336 28.952 1.00 97.06 227 CYS A O 1
ATOM 1710 N N . TRP A 1 228 ? -12.879 9.706 27.504 1.00 96.69 228 TRP A N 1
ATOM 1711 C CA . TRP A 1 228 ? -11.989 10.175 26.443 1.00 96.69 228 TRP A CA 1
ATOM 1712 C C . TRP A 1 228 ? -11.195 11.427 26.829 1.00 96.69 228 TRP A C 1
ATOM 1714 O O . TRP A 1 228 ? -10.067 11.628 26.365 1.00 96.69 228 TRP A O 1
ATOM 1724 N N . ARG A 1 229 ? -11.752 12.280 27.696 1.00 96.31 229 ARG A N 1
ATOM 1725 C CA . ARG A 1 229 ? -11.039 13.456 28.215 1.00 96.31 229 ARG A CA 1
ATOM 1726 C C . ARG A 1 229 ? -9.766 13.046 28.960 1.00 96.31 229 ARG A C 1
ATOM 1728 O O . ARG A 1 229 ? -8.732 13.687 28.766 1.00 96.31 229 ARG A O 1
ATOM 1735 N N . ASP A 1 230 ? -9.810 11.958 29.722 1.00 94.75 230 ASP A N 1
ATOM 1736 C CA . ASP A 1 230 ? -8.658 11.462 30.480 1.00 94.75 230 ASP A CA 1
ATOM 1737 C C . ASP A 1 230 ? -7.596 10.887 29.541 1.00 94.75 230 ASP A C 1
ATOM 1739 O O . ASP A 1 230 ? -6.410 11.187 29.683 1.00 94.75 230 ASP A O 1
ATOM 1743 N N . VAL A 1 231 ? -8.016 10.174 28.489 1.00 95.44 231 VAL A N 1
ATOM 1744 C CA . VAL A 1 231 ? -7.118 9.730 27.407 1.00 95.44 231 VAL A CA 1
ATOM 1745 C C . VAL A 1 231 ? -6.350 10.917 26.812 1.00 95.44 231 VAL A C 1
ATOM 1747 O O . VAL A 1 231 ? -5.134 10.847 26.601 1.00 95.44 231 VAL A O 1
ATOM 1750 N N . LEU A 1 232 ? -7.039 12.031 26.541 1.00 94.25 232 LEU A N 1
ATOM 1751 C CA . LEU A 1 232 ? -6.417 13.240 25.997 1.00 94.25 232 LEU A CA 1
ATOM 1752 C C . LEU A 1 232 ? -5.469 13.912 27.000 1.00 94.25 232 LEU A C 1
ATOM 1754 O O . LEU A 1 232 ? -4.389 14.355 26.594 1.00 94.25 232 LEU A O 1
ATOM 1758 N N . ALA A 1 233 ? -5.840 13.968 28.280 1.00 93.12 233 ALA A N 1
ATOM 1759 C CA . ALA A 1 233 ? -5.009 14.528 29.342 1.00 93.12 233 ALA A CA 1
ATOM 1760 C C . ALA A 1 233 ? -3.707 13.731 29.514 1.00 93.12 233 ALA A C 1
ATOM 1762 O O . ALA A 1 233 ? -2.618 14.304 29.445 1.00 93.12 233 ALA A O 1
ATOM 1763 N N . LEU A 1 234 ? -3.798 12.402 29.605 1.00 89.38 234 LEU A N 1
ATOM 1764 C CA . LEU A 1 234 ? -2.643 11.506 29.697 1.00 89.38 234 LEU A CA 1
ATOM 1765 C C . LEU A 1 234 ? -1.723 11.640 28.483 1.00 89.38 234 LEU A C 1
ATOM 1767 O O . LEU A 1 234 ? -0.505 11.774 28.615 1.00 89.38 234 LEU A O 1
ATOM 1771 N N . ARG A 1 235 ? -2.307 11.704 27.282 1.00 90.25 235 ARG A N 1
ATOM 1772 C CA . ARG A 1 235 ? -1.555 11.930 26.043 1.00 90.25 235 ARG A CA 1
ATOM 1773 C C . ARG A 1 235 ? -0.833 13.279 26.024 1.00 90.25 235 ARG A C 1
ATOM 1775 O O . ARG A 1 235 ? 0.227 13.374 25.403 1.00 90.25 235 ARG A O 1
ATOM 1782 N N . LYS A 1 236 ? -1.400 14.327 26.627 1.00 89.81 236 LYS A N 1
ATOM 1783 C CA . LYS A 1 236 ? -0.749 15.639 26.748 1.00 89.81 236 LYS A CA 1
ATOM 1784 C C . LYS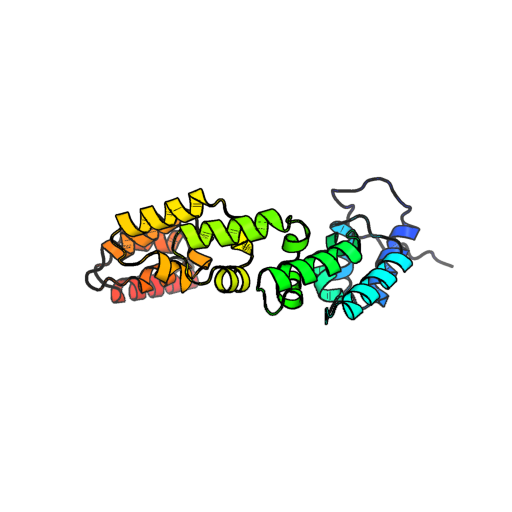 A 1 236 ? 0.408 15.570 27.744 1.00 89.81 236 LYS A C 1
ATOM 1786 O O . LYS A 1 236 ? 1.513 15.965 27.390 1.00 89.81 236 LYS A O 1
ATOM 1791 N N . ASN A 1 237 ? 0.173 15.004 28.925 1.00 85.81 237 ASN A N 1
ATOM 1792 C CA . ASN A 1 237 ? 1.166 14.909 29.996 1.00 85.81 237 ASN A CA 1
ATOM 1793 C C . ASN A 1 237 ? 2.404 14.117 29.564 1.00 85.81 237 ASN A C 1
ATOM 1795 O O . ASN A 1 237 ? 3.524 14.583 29.754 1.00 85.81 237 ASN A O 1
ATOM 1799 N N . LEU A 1 238 ? 2.214 12.981 28.888 1.00 76.75 238 LEU A N 1
ATOM 1800 C CA . LEU A 1 238 ? 3.323 12.152 28.406 1.00 76.75 238 LEU A CA 1
ATOM 1801 C C . LEU A 1 238 ? 4.144 12.837 27.309 1.00 76.75 238 LEU A C 1
ATOM 1803 O O . LEU A 1 238 ? 5.364 12.707 27.283 1.00 76.75 238 LEU A O 1
ATOM 1807 N N . ARG A 1 239 ? 3.507 13.625 26.432 1.00 80.06 239 ARG A N 1
ATOM 1808 C CA . ARG A 1 239 ? 4.248 14.443 25.459 1.00 80.06 239 ARG A CA 1
ATOM 1809 C C . ARG A 1 239 ? 5.046 15.557 26.124 1.00 80.06 239 ARG A C 1
ATOM 1811 O O . ARG A 1 239 ? 6.120 15.895 25.635 1.00 80.06 239 ARG A O 1
ATOM 1818 N N . THR A 1 240 ? 4.519 16.142 27.196 1.00 79.62 240 THR A N 1
ATOM 1819 C CA . THR A 1 240 ? 5.247 17.139 27.983 1.00 79.62 240 THR A CA 1
ATOM 1820 C C . THR A 1 240 ? 6.451 16.496 28.665 1.00 79.62 240 THR A C 1
ATOM 1822 O O . THR A 1 240 ? 7.545 17.016 28.497 1.00 79.62 240 THR A O 1
ATOM 1825 N N . ALA A 1 241 ? 6.281 15.338 29.318 1.00 73.81 241 ALA A N 1
ATOM 1826 C CA . ALA A 1 241 ? 7.354 14.579 29.973 1.00 73.81 241 ALA A CA 1
ATOM 1827 C C . ALA A 1 241 ? 8.496 14.204 29.006 1.00 73.81 241 ALA A C 1
ATOM 1829 O O . ALA A 1 241 ? 9.659 14.482 29.277 1.00 73.81 241 ALA A O 1
ATOM 1830 N N . GLN A 1 242 ? 8.159 13.701 27.814 1.00 69.75 242 GLN A N 1
ATOM 1831 C CA . GLN A 1 242 ? 9.148 13.370 26.778 1.00 69.75 242 GLN A CA 1
ATOM 1832 C C . GLN A 1 242 ? 9.920 14.588 26.246 1.00 69.75 242 GLN A C 1
ATOM 1834 O O . GLN A 1 242 ? 11.040 14.444 25.767 1.00 69.75 242 GLN A O 1
ATOM 1839 N N . ARG A 1 243 ? 9.337 15.793 26.302 1.00 71.69 243 ARG A N 1
ATOM 1840 C CA . ARG A 1 243 ? 10.004 17.038 25.881 1.00 71.69 243 ARG A CA 1
ATOM 1841 C C . ARG A 1 243 ? 10.951 17.604 26.932 1.00 71.69 243 ARG A C 1
ATOM 1843 O O . ARG A 1 243 ? 11.887 18.300 26.560 1.00 71.69 243 ARG A O 1
ATOM 1850 N N . ILE A 1 244 ? 10.693 17.338 28.209 1.00 72.62 244 ILE A N 1
ATOM 1851 C CA . ILE A 1 244 ? 11.510 17.820 29.333 1.00 72.62 244 ILE A CA 1
ATOM 1852 C C . ILE A 1 244 ? 12.607 16.829 29.748 1.00 72.62 244 ILE A C 1
ATOM 1854 O O . ILE A 1 244 ? 13.333 17.115 30.692 1.00 72.62 244 ILE A O 1
ATOM 1858 N N . GLY A 1 245 ? 12.777 15.717 29.020 1.00 54.69 245 GLY A N 1
ATOM 1859 C CA . GLY A 1 245 ? 13.901 14.794 29.209 1.00 54.69 245 GLY A CA 1
ATOM 1860 C C . GLY A 1 245 ? 13.890 14.055 30.549 1.00 54.69 245 GLY A C 1
ATOM 1861 O O . GLY A 1 245 ? 14.962 13.776 31.080 1.00 54.69 245 GLY A O 1
ATOM 1862 N N . LEU A 1 246 ? 12.698 13.782 31.089 1.00 49.69 246 LEU A N 1
ATOM 1863 C CA . LEU A 1 246 ? 12.487 12.915 32.254 1.00 49.69 246 LEU A CA 1
ATOM 1864 C C . LEU A 1 246 ? 12.180 11.480 31.818 1.00 49.69 246 LEU A C 1
ATOM 1866 O O . LEU A 1 246 ? 11.403 11.319 30.844 1.00 49.69 246 LEU A O 1
#